Protein AF-A0A8T7I306-F1 (afdb_monomer_lite)

Structure (mmCIF, N/CA/C/O backbone):
data_AF-A0A8T7I306-F1
#
_entry.id   AF-A0A8T7I306-F1
#
loop_
_atom_site.group_PDB
_atom_site.id
_atom_site.type_symbol
_atom_site.label_atom_id
_atom_site.label_alt_id
_atom_site.label_comp_id
_atom_site.label_asym_id
_atom_site.label_entity_id
_atom_site.label_seq_id
_atom_site.pdbx_PDB_ins_code
_atom_site.Cartn_x
_atom_site.Cartn_y
_atom_site.Cartn_z
_atom_site.occupancy
_atom_site.B_iso_or_equiv
_atom_site.auth_seq_id
_atom_site.auth_comp_id
_atom_site.auth_asym_id
_atom_site.auth_atom_id
_atom_site.pdbx_PDB_model_num
ATOM 1 N N . MET A 1 1 ? 44.290 68.420 -8.282 1.00 37.28 1 MET A N 1
ATOM 2 C CA . MET A 1 1 ? 43.031 69.190 -8.424 1.00 37.28 1 MET A CA 1
ATOM 3 C C . MET A 1 1 ? 42.067 68.372 -9.276 1.00 37.28 1 MET A C 1
ATOM 5 O O . MET A 1 1 ? 42.525 67.856 -10.285 1.00 37.28 1 MET A O 1
ATOM 9 N N . LYS A 1 2 ? 40.786 68.306 -8.872 1.00 39.44 2 LYS A N 1
ATOM 10 C CA . LYS A 1 2 ? 39.649 67.524 -9.426 1.00 39.44 2 LYS A CA 1
ATOM 11 C C . LYS A 1 2 ? 39.669 66.032 -9.041 1.00 39.44 2 LYS A C 1
ATOM 13 O O . LYS A 1 2 ? 40.463 65.289 -9.590 1.00 39.44 2 LYS A O 1
ATOM 18 N N . VAL A 1 3 ? 39.038 65.583 -7.949 1.00 37.75 3 VAL A N 1
ATOM 19 C CA . VAL A 1 3 ? 37.646 65.655 -7.413 1.00 37.75 3 VAL A CA 1
ATOM 20 C C . VAL A 1 3 ? 36.894 64.344 -7.691 1.00 37.75 3 VAL A C 1
ATOM 22 O O . VAL A 1 3 ? 36.805 63.891 -8.825 1.00 37.75 3 VAL A O 1
ATOM 25 N N . PHE A 1 4 ? 36.413 63.778 -6.579 1.00 46.44 4 PHE A N 1
ATOM 26 C CA . PHE A 1 4 ? 35.616 62.570 -6.359 1.00 46.44 4 PHE A CA 1
ATOM 27 C C . PHE A 1 4 ? 34.292 62.521 -7.131 1.00 46.44 4 PHE A C 1
ATOM 29 O O . PHE A 1 4 ? 33.691 63.566 -7.347 1.00 46.44 4 PHE A O 1
ATOM 36 N N . LEU A 1 5 ? 33.806 61.296 -7.379 1.00 38.78 5 LEU A N 1
ATOM 37 C CA . LEU A 1 5 ? 32.415 60.798 -7.262 1.00 38.78 5 LEU A CA 1
ATOM 38 C C . LEU A 1 5 ? 32.450 59.353 -7.814 1.00 38.78 5 LEU A C 1
ATOM 40 O O . LEU A 1 5 ? 32.724 59.163 -8.988 1.00 38.78 5 LEU A O 1
ATOM 44 N N . GLY A 1 6 ? 32.348 58.263 -7.053 1.00 39.75 6 GLY A N 1
ATOM 45 C CA . GLY A 1 6 ? 31.477 58.015 -5.914 1.00 39.75 6 GLY A CA 1
ATOM 46 C C . GLY A 1 6 ? 30.171 57.407 -6.419 1.00 39.75 6 GLY A C 1
ATOM 47 O O . GLY A 1 6 ? 29.227 58.153 -6.612 1.00 39.75 6 GLY A O 1
ATOM 48 N N . LEU A 1 7 ? 30.107 56.089 -6.639 1.00 43.19 7 LEU A N 1
ATOM 49 C CA . LEU A 1 7 ? 28.843 55.340 -6.677 1.00 43.19 7 LEU A CA 1
ATOM 50 C C . LEU A 1 7 ? 29.103 53.851 -6.379 1.00 43.19 7 LEU A C 1
ATOM 52 O O . LEU A 1 7 ? 30.195 53.349 -6.646 1.00 43.19 7 LEU A O 1
ATOM 56 N N . PRO A 1 8 ? 28.154 53.186 -5.707 1.00 46.84 8 PRO A N 1
ATOM 57 C CA . PRO A 1 8 ? 28.441 52.201 -4.684 1.00 46.84 8 PRO A CA 1
ATOM 58 C C . PRO A 1 8 ? 28.623 50.805 -5.271 1.00 46.84 8 PRO A C 1
ATOM 60 O O . PRO A 1 8 ? 27.930 50.400 -6.202 1.00 46.84 8 PRO A O 1
ATOM 63 N N . PHE A 1 9 ? 29.521 50.048 -4.642 1.00 42.50 9 PHE A N 1
ATOM 64 C CA . PHE A 1 9 ? 29.527 48.593 -4.677 1.00 42.50 9 PHE A CA 1
ATOM 65 C C . PHE A 1 9 ? 28.172 48.122 -4.131 1.00 42.50 9 PHE A C 1
ATOM 67 O O . PHE A 1 9 ? 27.977 47.983 -2.923 1.00 42.50 9 PHE A O 1
ATOM 74 N N . ALA A 1 10 ? 27.200 47.948 -5.024 1.00 47.94 10 ALA A N 1
ATOM 75 C CA . ALA A 1 10 ? 25.993 47.205 -4.733 1.00 47.94 10 ALA A CA 1
ATOM 76 C C . ALA A 1 10 ? 26.433 45.760 -4.500 1.00 47.94 10 ALA A C 1
ATOM 78 O O . ALA A 1 10 ? 26.587 44.971 -5.432 1.00 47.94 10 ALA A O 1
ATOM 79 N N . VAL A 1 11 ? 26.693 45.442 -3.233 1.00 46.88 11 VAL A N 1
ATOM 80 C CA . VAL A 1 11 ? 26.684 44.080 -2.718 1.00 46.88 11 VAL A CA 1
ATOM 81 C C . VAL A 1 11 ? 25.265 43.583 -2.955 1.00 46.88 11 VAL A C 1
ATOM 83 O O . VAL A 1 11 ? 24.380 43.733 -2.114 1.00 46.88 11 VAL A O 1
ATOM 86 N N . LEU A 1 12 ? 25.030 43.045 -4.151 1.00 43.31 12 LEU A N 1
ATOM 87 C CA . LEU A 1 12 ? 23.910 42.166 -4.403 1.00 43.31 12 LEU A CA 1
ATOM 88 C C . LEU A 1 12 ? 24.215 40.928 -3.555 1.00 43.31 12 LEU A C 1
ATOM 90 O O . LEU A 1 12 ? 24.822 39.962 -4.013 1.00 43.31 12 LEU A O 1
ATOM 94 N N . MET A 1 13 ? 23.833 40.985 -2.276 1.00 43.91 13 MET A N 1
ATOM 95 C CA . MET A 1 13 ? 23.432 39.791 -1.559 1.00 43.91 13 MET A CA 1
ATOM 96 C C . MET A 1 13 ? 22.261 39.241 -2.362 1.00 43.91 13 MET A C 1
ATOM 98 O O . MET A 1 13 ? 21.097 39.537 -2.100 1.00 43.91 13 MET A O 1
ATOM 102 N N . ALA A 1 14 ? 22.595 38.460 -3.389 1.00 45.81 14 ALA A N 1
ATOM 103 C CA . ALA A 1 14 ? 21.775 37.355 -3.799 1.00 45.81 14 ALA A CA 1
ATOM 104 C C . ALA A 1 14 ? 21.627 36.517 -2.530 1.00 45.81 14 ALA A C 1
ATOM 106 O O . ALA A 1 14 ? 22.445 35.651 -2.221 1.00 45.81 14 ALA A O 1
ATOM 107 N N . PHE A 1 15 ? 20.601 36.849 -1.745 1.00 41.31 15 PHE A N 1
ATOM 108 C CA . PHE A 1 15 ? 19.864 35.863 -0.996 1.00 41.31 15 PHE A CA 1
ATOM 109 C C . PHE A 1 15 ? 19.487 34.828 -2.046 1.00 41.31 15 PHE A C 1
ATOM 111 O O . PHE A 1 15 ? 18.464 34.937 -2.721 1.00 41.31 15 PHE A O 1
ATOM 118 N N . SER A 1 16 ? 20.381 33.857 -2.230 1.00 37.25 16 SER A N 1
ATOM 119 C CA . SER A 1 16 ? 20.011 32.520 -2.616 1.00 37.25 16 SER A CA 1
ATOM 120 C C . SER A 1 16 ? 18.920 32.174 -1.630 1.00 37.25 16 SER A C 1
ATOM 122 O O . SER A 1 16 ? 19.182 31.799 -0.487 1.00 37.25 16 SER A O 1
ATOM 124 N N . MET A 1 17 ? 17.678 32.407 -2.051 1.00 33.88 17 MET A N 1
ATOM 125 C CA . MET A 1 17 ? 16.568 31.634 -1.573 1.00 33.88 17 MET A CA 1
ATOM 126 C C . MET A 1 17 ? 17.038 30.210 -1.807 1.00 33.88 17 MET A C 1
ATOM 128 O O . MET A 1 17 ? 16.996 29.686 -2.918 1.00 33.88 17 MET A O 1
ATOM 132 N N . VAL A 1 18 ? 17.578 29.619 -0.746 1.00 38.47 18 VAL A N 1
ATOM 133 C CA . VAL A 1 18 ? 17.472 28.200 -0.514 1.00 38.47 18 VAL A CA 1
ATOM 134 C C . VAL A 1 18 ? 15.969 28.003 -0.522 1.00 38.47 18 VAL A C 1
ATOM 136 O O . VAL A 1 18 ? 15.297 28.113 0.502 1.00 38.47 18 VAL A O 1
ATOM 139 N N . ALA A 1 19 ? 15.420 27.822 -1.725 1.00 34.12 19 ALA A N 1
ATOM 140 C CA . ALA A 1 19 ? 14.220 27.058 -1.885 1.00 34.12 19 ALA A CA 1
ATOM 141 C C . ALA A 1 19 ? 14.551 25.811 -1.080 1.00 34.12 19 ALA A C 1
ATOM 143 O O . ALA A 1 19 ? 15.466 25.062 -1.428 1.00 34.12 19 ALA A O 1
ATOM 144 N N . LYS A 1 20 ? 13.922 25.671 0.087 1.00 32.75 20 LYS A N 1
ATOM 145 C CA . LYS A 1 20 ? 13.758 24.357 0.672 1.00 32.75 20 LYS A CA 1
ATOM 146 C C . LYS A 1 20 ? 13.136 23.564 -0.466 1.00 32.75 20 LYS A C 1
ATOM 148 O O . LYS A 1 20 ? 11.953 23.726 -0.749 1.00 32.75 20 LYS A O 1
ATOM 153 N N . VAL A 1 21 ? 13.971 22.811 -1.176 1.00 37.16 21 VAL A N 1
ATOM 154 C CA . VAL A 1 21 ? 13.584 21.728 -2.070 1.00 37.16 21 VAL A CA 1
ATOM 155 C C . VAL A 1 21 ? 12.994 20.693 -1.116 1.00 37.16 21 VAL A C 1
ATOM 157 O O . VAL A 1 21 ? 13.668 19.786 -0.643 1.00 37.16 21 VAL A O 1
ATOM 160 N N . GLY A 1 22 ? 11.800 21.006 -0.620 1.00 40.03 22 GLY A N 1
ATOM 161 C CA . GLY A 1 22 ? 11.109 20.272 0.418 1.00 40.03 22 GLY A CA 1
ATOM 162 C C . GLY A 1 22 ? 10.412 19.132 -0.273 1.00 40.03 22 GLY A C 1
ATOM 163 O O . GLY A 1 22 ? 9.556 19.414 -1.095 1.00 40.03 22 GLY A O 1
ATOM 164 N N . ALA A 1 23 ? 10.829 17.906 0.048 1.00 43.09 23 ALA A N 1
ATOM 165 C CA . ALA A 1 23 ? 10.363 16.666 -0.556 1.00 43.09 23 ALA A CA 1
ATOM 166 C C . ALA A 1 23 ? 10.403 16.713 -2.093 1.00 43.09 23 ALA A C 1
ATOM 168 O O . ALA A 1 23 ? 9.568 17.317 -2.757 1.00 43.09 23 ALA A O 1
ATOM 169 N N . GLU A 1 24 ? 11.380 16.035 -2.692 1.00 53.78 24 GLU A N 1
ATOM 170 C CA . GLU A 1 24 ? 11.212 15.553 -4.063 1.00 53.78 24 GLU A CA 1
ATOM 171 C C . GLU A 1 24 ? 9.793 14.974 -4.153 1.00 53.78 24 GLU A C 1
ATOM 173 O O . GLU A 1 24 ? 9.455 14.113 -3.345 1.00 53.78 24 GLU A O 1
ATOM 178 N N . ASN A 1 25 ? 8.924 15.514 -5.013 1.00 70.50 25 ASN A N 1
ATOM 179 C CA . ASN A 1 25 ? 7.556 15.019 -5.148 1.00 70.50 25 ASN A CA 1
ATOM 180 C C . ASN A 1 25 ? 7.644 13.584 -5.685 1.00 70.50 25 ASN A C 1
ATOM 182 O O . ASN A 1 25 ? 7.694 13.354 -6.895 1.00 70.50 25 ASN A O 1
ATOM 186 N N . LEU A 1 26 ? 7.761 12.627 -4.766 1.00 89.38 26 LEU A N 1
ATOM 187 C CA . LEU A 1 26 ? 7.887 11.201 -5.011 1.00 89.38 26 LEU A CA 1
ATOM 188 C C . LEU A 1 26 ? 6.519 10.695 -5.459 1.00 89.38 26 LEU A C 1
ATOM 190 O O . LEU A 1 26 ? 5.753 10.135 -4.679 1.00 89.38 26 LEU A O 1
ATOM 194 N N . CYS A 1 27 ? 6.204 10.964 -6.720 1.00 92.06 27 CYS A N 1
ATOM 195 C CA . CYS A 1 27 ? 4.916 10.662 -7.316 1.00 92.06 27 CYS A CA 1
ATOM 196 C C . CYS A 1 27 ? 5.065 9.669 -8.455 1.00 92.06 27 CYS A C 1
ATOM 198 O O . CYS A 1 27 ? 6.048 9.715 -9.199 1.00 92.06 27 CYS A O 1
ATOM 200 N N . HIS A 1 28 ? 4.064 8.818 -8.635 1.00 93.38 28 HIS A N 1
ATOM 201 C CA . HIS A 1 28 ? 3.928 7.950 -9.796 1.00 93.38 28 HIS A CA 1
ATOM 202 C C . HIS A 1 28 ? 2.452 7.818 -10.153 1.00 93.38 28 HIS A C 1
ATOM 204 O O . HIS A 1 28 ? 1.626 7.637 -9.262 1.00 93.38 28 HIS A O 1
ATOM 210 N N . ASP A 1 29 ? 2.125 7.935 -11.442 1.00 91.56 29 ASP A N 1
ATOM 211 C CA . ASP A 1 29 ? 0.759 7.787 -11.962 1.00 91.56 29 ASP A CA 1
ATOM 212 C C . ASP A 1 29 ? -0.306 8.597 -11.189 1.00 91.56 29 ASP A C 1
ATOM 214 O O . ASP A 1 29 ? -1.408 8.126 -10.928 1.00 91.56 29 ASP A O 1
ATOM 218 N N . GLY A 1 30 ? 0.031 9.835 -10.805 1.00 89.31 30 GLY A N 1
ATOM 219 C CA . GLY A 1 30 ? -0.894 10.747 -10.119 1.00 89.31 30 GLY A CA 1
ATOM 220 C C . GLY A 1 30 ? -1.075 10.502 -8.616 1.00 89.31 30 GLY A C 1
ATOM 221 O O . GLY A 1 30 ? -1.888 11.185 -8.003 1.00 89.31 30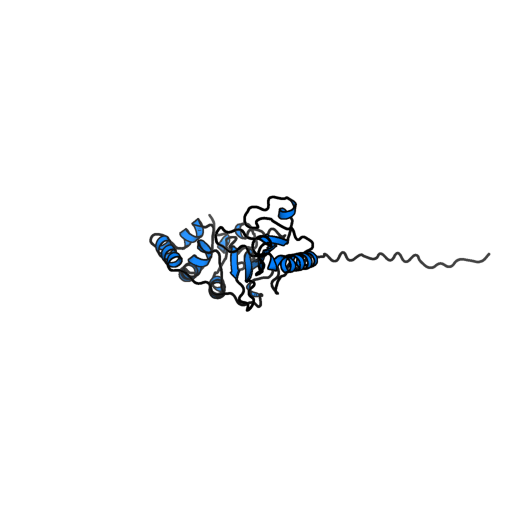 GLY A O 1
ATOM 222 N N . VAL A 1 31 ? -0.317 9.578 -8.018 1.00 93.06 31 VAL A N 1
ATOM 223 C CA . VAL A 1 31 ? -0.264 9.355 -6.564 1.00 93.06 31 VAL A CA 1
ATOM 224 C C . VAL A 1 31 ? 1.093 9.805 -6.041 1.00 93.06 31 VAL A C 1
ATOM 226 O O . VAL A 1 31 ? 2.112 9.435 -6.629 1.00 93.06 31 VAL A O 1
ATOM 229 N N . CYS A 1 32 ? 1.131 10.561 -4.944 1.00 93.31 32 CYS A N 1
ATOM 230 C CA . CYS A 1 32 ? 2.370 11.001 -4.308 1.00 93.31 32 CYS A CA 1
ATOM 231 C C . CYS A 1 32 ? 2.535 10.421 -2.900 1.00 93.31 32 CYS A C 1
ATOM 233 O O . CYS A 1 32 ? 1.571 10.217 -2.164 1.00 93.31 32 CYS A O 1
ATOM 235 N N . ILE A 1 33 ? 3.784 10.171 -2.505 1.00 92.88 33 ILE A N 1
ATOM 236 C CA . ILE A 1 33 ? 4.129 9.921 -1.102 1.00 92.88 33 ILE A CA 1
ATOM 237 C C . ILE A 1 33 ? 3.684 11.117 -0.248 1.00 92.88 33 ILE A C 1
ATOM 239 O O . ILE A 1 33 ? 3.918 12.268 -0.612 1.00 92.88 33 ILE A O 1
ATOM 243 N N . GLY A 1 34 ? 3.084 10.831 0.905 1.00 91.25 34 GLY A N 1
ATOM 244 C CA . GLY A 1 34 ? 2.586 11.824 1.852 1.00 91.25 34 GLY A CA 1
ATOM 245 C C . GLY A 1 34 ? 1.158 12.298 1.585 1.00 91.25 34 GLY A C 1
ATOM 246 O O . GLY A 1 34 ? 0.587 12.941 2.466 1.00 91.25 34 GLY A O 1
ATOM 247 N N . ASP A 1 35 ? 0.567 11.957 0.435 1.00 93.06 35 ASP A N 1
ATOM 248 C CA . ASP A 1 35 ? -0.839 12.255 0.162 1.00 93.06 35 ASP A CA 1
ATOM 249 C C . ASP A 1 35 ? -1.753 11.521 1.146 1.00 93.06 35 ASP A C 1
ATOM 251 O O . ASP A 1 35 ? -1.513 10.371 1.524 1.00 93.06 35 ASP A O 1
ATOM 255 N N . ASP A 1 36 ? -2.836 12.188 1.535 1.00 92.44 36 ASP A N 1
ATOM 256 C CA . ASP A 1 36 ? -3.884 11.592 2.355 1.00 92.44 36 ASP A CA 1
ATOM 257 C C . ASP A 1 36 ? -4.810 10.763 1.451 1.00 92.44 36 ASP A C 1
ATOM 259 O O . ASP A 1 36 ? -5.233 11.238 0.390 1.00 92.44 36 ASP A O 1
ATOM 263 N N . VAL A 1 37 ? -5.156 9.538 1.861 1.00 91.69 37 VAL A N 1
ATOM 264 C CA . VAL A 1 37 ? -5.941 8.609 1.026 1.00 91.69 37 VAL A CA 1
ATOM 265 C C . VAL A 1 37 ? -7.285 9.207 0.607 1.00 91.69 37 VAL A C 1
ATOM 267 O O . VAL A 1 37 ? -7.750 8.962 -0.503 1.00 91.69 37 VAL A O 1
ATOM 270 N N . GLU A 1 38 ? -7.888 10.038 1.459 1.00 88.31 38 GLU A N 1
ATOM 271 C CA . GLU A 1 38 ? -9.162 10.707 1.199 1.00 88.31 38 GLU A CA 1
ATOM 272 C C . GLU A 1 38 ? -9.089 11.759 0.077 1.00 88.31 38 GLU A C 1
ATOM 274 O O . GLU A 1 38 ? -10.130 12.177 -0.431 1.00 88.31 38 GLU A O 1
ATOM 279 N N . ARG A 1 39 ? -7.888 12.206 -0.316 1.00 89.06 39 ARG A N 1
ATOM 280 C CA . ARG A 1 39 ? -7.676 13.201 -1.385 1.00 89.06 39 ARG A CA 1
ATOM 281 C C . ARG A 1 39 ? -7.300 12.580 -2.726 1.00 89.06 39 ARG A C 1
ATOM 283 O O . ARG A 1 39 ? -7.252 13.295 -3.726 1.00 89.06 39 ARG A O 1
ATOM 290 N N . LEU A 1 40 ? -7.023 11.278 -2.760 1.00 91.56 40 LEU A N 1
ATOM 291 C CA . LEU A 1 40 ? -6.609 10.599 -3.979 1.00 91.56 40 LEU A CA 1
ATOM 292 C C . LEU A 1 40 ? -7.789 10.457 -4.945 1.00 91.56 40 LEU A C 1
ATOM 294 O O . LEU A 1 40 ? -8.812 9.855 -4.624 1.00 91.56 40 LEU A O 1
ATOM 298 N N . ALA A 1 41 ? -7.621 10.968 -6.163 1.00 90.00 41 ALA A N 1
ATOM 299 C CA . ALA A 1 41 ? -8.597 10.840 -7.243 1.00 90.00 41 ALA A CA 1
ATOM 300 C C . ALA A 1 41 ? -8.377 9.539 -8.038 1.00 90.00 41 ALA A C 1
ATOM 302 O O . ALA A 1 41 ? -8.111 9.573 -9.239 1.00 90.00 41 ALA A O 1
ATOM 303 N N . VAL A 1 42 ? -8.452 8.388 -7.360 1.00 92.25 42 VAL A N 1
ATOM 304 C CA . VAL A 1 42 ? -8.244 7.057 -7.959 1.00 92.25 42 VAL A CA 1
ATOM 305 C C . VAL A 1 42 ? -9.367 6.091 -7.588 1.00 92.25 42 VAL A C 1
ATOM 307 O O . VAL A 1 42 ? -10.008 6.236 -6.547 1.00 92.25 42 VAL A O 1
ATOM 310 N N . SER A 1 43 ? -9.585 5.084 -8.433 1.00 93.56 43 SER A N 1
ATOM 311 C CA . SER A 1 43 ? -10.480 3.962 -8.130 1.00 93.56 43 SER A CA 1
ATOM 312 C C . SER A 1 43 ? -9.668 2.766 -7.642 1.00 93.56 43 SER A C 1
ATOM 314 O O . SER A 1 43 ? -8.556 2.526 -8.113 1.00 93.56 43 SER A O 1
ATOM 316 N N . TRP A 1 44 ? -10.207 2.025 -6.677 1.00 94.56 44 TRP A N 1
ATOM 317 C CA . TRP A 1 44 ? -9.523 0.893 -6.054 1.00 94.56 44 TRP A CA 1
ATOM 318 C C . TRP A 1 44 ? -10.081 -0.415 -6.580 1.00 94.56 44 TRP A C 1
ATOM 320 O O . TRP A 1 44 ? -11.292 -0.638 -6.529 1.00 94.56 44 TRP A O 1
ATOM 330 N N . LYS A 1 45 ? -9.189 -1.305 -7.010 1.00 94.31 45 LYS A N 1
ATOM 331 C CA . LYS A 1 45 ? -9.563 -2.639 -7.455 1.00 94.31 45 LYS A CA 1
ATOM 332 C C . LYS A 1 45 ? -10.248 -3.394 -6.307 1.00 94.31 45 LYS A C 1
ATOM 334 O O . LYS A 1 45 ? -9.669 -3.477 -5.219 1.00 94.31 45 LYS A O 1
ATOM 339 N N . PRO A 1 46 ? -11.446 -3.962 -6.525 1.00 93.19 46 PRO A N 1
ATOM 340 C CA . PRO A 1 46 ? -12.137 -4.731 -5.501 1.00 93.19 46 PRO A CA 1
ATOM 341 C C . PRO A 1 46 ? -11.306 -5.921 -5.033 1.00 93.19 46 PRO A C 1
ATOM 343 O O . PRO A 1 46 ? -10.676 -6.615 -5.836 1.00 93.19 46 PRO A O 1
ATOM 346 N N . ILE A 1 47 ? -11.341 -6.185 -3.732 1.00 90.81 47 ILE A N 1
ATOM 347 C CA . ILE A 1 47 ? -10.707 -7.373 -3.169 1.00 90.81 47 ILE A CA 1
ATOM 348 C C . ILE A 1 47 ? -11.744 -8.488 -3.087 1.00 90.81 47 ILE A C 1
ATOM 350 O O . ILE A 1 47 ? -12.778 -8.363 -2.425 1.00 90.81 47 ILE A O 1
ATOM 354 N N . GLU A 1 48 ? -11.431 -9.611 -3.723 1.00 88.75 48 GLU A N 1
ATOM 355 C CA . GLU A 1 48 ? -12.207 -10.836 -3.590 1.00 88.75 48 GLU A CA 1
ATOM 356 C C . GLU A 1 48 ? -11.840 -11.546 -2.287 1.00 88.75 48 GLU A C 1
ATOM 358 O O . GLU A 1 48 ? -10.701 -11.966 -2.082 1.00 88.75 48 GLU A O 1
ATOM 363 N N . VAL A 1 49 ? -12.819 -11.667 -1.392 1.00 85.94 49 VAL A N 1
ATOM 364 C CA . VAL A 1 49 ? -12.683 -12.437 -0.154 1.00 85.94 49 VAL A CA 1
ATOM 365 C C . VAL A 1 49 ? -12.945 -13.902 -0.472 1.00 85.94 49 VAL A C 1
ATOM 367 O O . VAL A 1 49 ? -14.037 -14.265 -0.914 1.00 85.94 49 VAL A O 1
ATOM 370 N N . THR A 1 50 ? -11.953 -14.751 -0.232 1.00 89.62 50 THR A N 1
ATOM 371 C CA . THR A 1 50 ? -12.054 -16.185 -0.504 1.00 89.62 50 THR A CA 1
ATOM 372 C C . THR A 1 50 ? -12.807 -16.920 0.606 1.00 89.62 50 THR A C 1
ATOM 374 O O . THR A 1 50 ? -12.963 -16.429 1.726 1.00 89.62 50 THR A O 1
ATOM 377 N N . TYR A 1 51 ? -13.219 -18.161 0.335 1.00 90.19 51 TYR A N 1
ATOM 378 C CA . TYR A 1 51 ? -13.775 -19.042 1.367 1.00 90.19 51 TYR A CA 1
ATOM 379 C C . TYR A 1 51 ? -12.807 -19.247 2.547 1.00 90.19 51 TYR A C 1
ATOM 381 O O . TYR A 1 51 ? -13.227 -19.283 3.701 1.00 90.19 51 TYR A O 1
ATOM 389 N N . GLN A 1 52 ? -11.501 -19.348 2.281 1.00 89.75 52 GLN A N 1
ATOM 390 C CA . GLN A 1 52 ? -10.501 -19.536 3.334 1.00 89.75 52 GLN A CA 1
ATOM 391 C C . GLN A 1 52 ? -10.396 -18.315 4.248 1.00 89.75 52 GLN A C 1
ATOM 393 O O . GLN A 1 52 ? -10.168 -18.470 5.449 1.00 89.75 52 GLN A O 1
ATOM 398 N N . ASP A 1 53 ? -10.562 -17.117 3.688 1.00 89.38 53 ASP A N 1
ATOM 399 C CA . ASP A 1 53 ? -10.572 -15.869 4.443 1.00 89.38 53 ASP A CA 1
ATOM 400 C C . ASP A 1 53 ? -11.785 -15.808 5.371 1.00 89.38 53 ASP A C 1
ATOM 402 O O . ASP A 1 53 ? -11.638 -15.575 6.570 1.00 89.38 53 ASP A O 1
ATOM 406 N N . GLN A 1 54 ? -12.972 -16.119 4.842 1.00 88.06 54 GLN A N 1
ATOM 407 C CA . GLN A 1 54 ? -14.203 -16.196 5.633 1.00 88.06 54 GLN A CA 1
ATOM 408 C C . GLN A 1 54 ? -14.077 -17.228 6.751 1.00 88.06 54 GLN A C 1
ATOM 410 O O . GLN A 1 54 ? -14.411 -16.941 7.902 1.00 88.06 54 GLN A O 1
ATOM 415 N N . LYS A 1 55 ? -13.531 -18.411 6.438 1.00 90.56 55 LYS A N 1
ATOM 416 C CA . LYS A 1 55 ? -13.399 -19.483 7.421 1.00 90.56 55 LYS A CA 1
ATOM 417 C C . LYS A 1 55 ? -12.457 -19.122 8.563 1.00 90.56 55 LYS A C 1
ATOM 419 O O . LYS A 1 55 ? -12.687 -19.530 9.699 1.00 90.56 55 LYS A O 1
ATOM 424 N N . PHE A 1 56 ? -11.423 -18.339 8.279 1.00 89.12 56 PHE A N 1
ATOM 425 C CA . PHE A 1 56 ? -10.552 -17.797 9.314 1.00 89.12 56 PHE A CA 1
ATOM 426 C C . PHE A 1 56 ? -11.291 -16.844 10.240 1.00 89.12 56 PHE A C 1
ATOM 428 O O . PHE A 1 56 ? -11.205 -17.029 11.446 1.00 89.12 56 PHE A O 1
ATOM 435 N N . VAL A 1 57 ? -12.083 -15.909 9.706 1.00 88.31 57 VAL A N 1
ATOM 436 C CA . VAL A 1 57 ? -12.888 -15.011 10.550 1.00 88.31 57 VAL A CA 1
ATOM 437 C C . VAL A 1 57 ? -13.832 -15.800 11.451 1.00 88.31 57 VAL A C 1
ATOM 439 O O . VAL A 1 57 ? -13.933 -15.506 12.637 1.00 88.31 57 VAL A O 1
ATOM 442 N N . GLU A 1 58 ? -14.509 -16.815 10.912 1.00 90.06 58 GLU A N 1
ATOM 443 C CA . GLU A 1 58 ? -15.371 -17.691 11.714 1.00 90.06 58 GLU A CA 1
ATOM 444 C C . GLU A 1 58 ? -14.605 -18.409 12.826 1.00 90.06 58 GLU A C 1
ATOM 446 O O . GLU A 1 58 ? -15.119 -18.535 13.932 1.00 90.06 58 GLU A O 1
ATOM 451 N N . THR A 1 59 ? -13.396 -18.886 12.525 1.00 91.06 59 THR A N 1
ATOM 452 C CA . THR A 1 59 ? -12.577 -19.661 13.464 1.00 91.06 59 THR A CA 1
ATOM 453 C C . THR A 1 59 ? -12.020 -18.771 14.570 1.00 91.06 59 THR A C 1
ATOM 455 O O . THR A 1 59 ? -12.160 -19.106 15.742 1.00 91.06 59 THR A O 1
ATOM 458 N N . GLU A 1 60 ? -11.459 -17.612 14.221 1.00 90.56 60 GLU A N 1
ATOM 459 C CA . GLU A 1 60 ? -10.939 -16.648 15.196 1.00 90.56 60 GLU A CA 1
ATOM 460 C C . GLU A 1 60 ? -12.047 -16.103 16.101 1.00 90.56 60 GLU A C 1
ATOM 462 O O . GLU A 1 60 ? -11.840 -15.929 17.297 1.00 90.56 60 GLU A O 1
ATOM 467 N N . LEU A 1 61 ? -13.245 -15.863 15.561 1.00 91.94 61 LEU A N 1
ATOM 468 C CA . LEU A 1 61 ? -14.366 -15.298 16.318 1.00 91.94 61 LEU A CA 1
ATOM 469 C C . LEU A 1 61 ? -15.267 -16.347 16.989 1.00 91.94 61 LEU A C 1
ATOM 471 O O . LEU A 1 61 ? -16.304 -15.965 17.534 1.00 91.94 61 LEU A O 1
ATOM 475 N N . ALA A 1 62 ? -14.916 -17.638 16.948 1.00 91.38 62 ALA A N 1
ATOM 476 C CA . ALA A 1 62 ? -15.736 -18.701 17.533 1.00 91.38 62 ALA A CA 1
ATOM 477 C C . ALA A 1 62 ? -15.874 -18.541 19.057 1.00 91.38 62 ALA A C 1
ATOM 479 O O . ALA A 1 62 ? -16.988 -18.531 19.574 1.00 91.38 62 ALA A O 1
ATOM 480 N N . ASP A 1 63 ? -14.747 -18.325 19.741 1.00 89.00 63 ASP A N 1
ATOM 481 C CA . ASP A 1 63 ? -14.673 -18.254 21.208 1.00 89.00 63 ASP A CA 1
ATOM 482 C C . ASP A 1 63 ? -13.991 -16.971 21.713 1.00 89.00 63 ASP A C 1
ATOM 484 O O . ASP A 1 63 ? -13.653 -16.850 22.891 1.00 89.00 63 ASP A O 1
ATOM 488 N N . ARG A 1 64 ? -13.766 -15.995 20.826 1.00 91.56 64 ARG A N 1
ATOM 489 C CA . ARG A 1 64 ? -13.001 -14.779 21.128 1.00 91.56 64 ARG A CA 1
ATOM 490 C C . ARG A 1 64 ? -13.807 -13.524 20.839 1.00 91.56 64 ARG A C 1
ATOM 492 O O . ARG A 1 64 ? -14.653 -13.490 19.940 1.00 91.56 64 ARG A O 1
ATOM 499 N N . ARG A 1 65 ? -13.533 -12.455 21.589 1.00 92.69 65 ARG A N 1
ATOM 500 C CA . ARG A 1 65 ? -14.054 -11.131 21.240 1.00 92.69 65 ARG A CA 1
ATOM 501 C C . ARG A 1 65 ? -13.244 -10.581 20.076 1.00 92.69 65 ARG A C 1
ATOM 503 O O . ARG A 1 65 ? -12.072 -10.909 19.911 1.00 92.69 65 ARG A O 1
ATOM 510 N N . ILE A 1 66 ? -13.875 -9.740 19.265 1.00 92.44 66 ILE A N 1
ATOM 511 C CA . ILE A 1 66 ? -13.217 -9.226 18.066 1.00 92.44 66 ILE A CA 1
ATOM 512 C C . ILE A 1 66 ? -12.028 -8.335 18.424 1.00 92.44 66 ILE A C 1
ATOM 514 O O . ILE A 1 66 ? -11.000 -8.378 17.763 1.00 92.44 66 ILE A O 1
ATOM 518 N N . GLU A 1 67 ? -12.151 -7.590 19.514 1.00 91.25 67 GLU A N 1
ATOM 519 C CA . GLU A 1 67 ? -11.126 -6.701 20.039 1.00 91.25 67 GLU A CA 1
ATOM 520 C C . GLU A 1 67 ? -9.861 -7.475 20.438 1.00 91.25 67 GLU A C 1
ATOM 522 O O . GLU A 1 67 ? -8.758 -7.002 20.184 1.00 91.25 67 GLU A O 1
ATOM 527 N N . ASP A 1 68 ? -10.018 -8.691 20.977 1.00 91.81 68 ASP A N 1
ATOM 528 C CA . ASP A 1 68 ? -8.893 -9.550 21.363 1.00 91.81 68 ASP A CA 1
ATOM 529 C C . ASP A 1 68 ? -8.123 -10.045 20.124 1.00 91.81 68 ASP A C 1
ATOM 531 O O . ASP A 1 68 ? -6.901 -10.143 20.149 1.00 91.81 68 ASP A O 1
ATOM 535 N N . VAL A 1 69 ? -8.827 -10.315 19.017 1.00 92.19 69 VAL A N 1
ATOM 536 C CA . VAL A 1 69 ? -8.188 -10.692 17.744 1.00 92.19 69 VAL A CA 1
ATOM 537 C C . VAL A 1 69 ? -7.399 -9.518 17.172 1.00 92.19 69 VAL A C 1
ATOM 539 O O . VAL A 1 69 ? -6.275 -9.693 16.728 1.00 92.19 69 VAL A O 1
ATOM 542 N N . TYR A 1 70 ? -7.954 -8.308 17.198 1.00 91.88 70 TYR A N 1
ATOM 543 C CA . TYR A 1 70 ? -7.233 -7.112 16.754 1.00 91.88 70 TYR A CA 1
ATOM 544 C C . TYR A 1 70 ? -5.955 -6.883 17.575 1.00 91.88 70 TYR A C 1
ATOM 546 O O . TYR A 1 70 ? -4.881 -6.692 17.000 1.00 91.88 70 TYR A O 1
ATOM 554 N N . PHE A 1 71 ? -6.056 -7.005 18.900 1.00 88.88 71 PHE A N 1
ATOM 555 C CA . PHE A 1 71 ? -4.927 -6.842 19.812 1.00 88.88 71 PHE A CA 1
ATOM 556 C C . PHE A 1 71 ? -3.780 -7.828 19.537 1.00 88.88 71 PHE A C 1
ATOM 558 O O . PHE A 1 71 ? -2.632 -7.401 19.433 1.00 88.88 71 PHE A O 1
ATOM 565 N N . ASP A 1 72 ? -4.069 -9.119 19.345 1.00 88.88 72 ASP A N 1
ATOM 566 C CA . ASP A 1 72 ? -3.048 -10.147 19.062 1.00 88.88 72 ASP A CA 1
ATOM 567 C C . ASP A 1 72 ? -2.208 -9.853 17.814 1.00 88.88 72 ASP A C 1
ATOM 569 O O . ASP A 1 72 ? -1.042 -10.242 17.718 1.00 88.88 72 ASP A O 1
ATOM 573 N N . TYR A 1 73 ? -2.808 -9.169 16.845 1.00 88.12 73 TYR A N 1
ATOM 574 C CA . TYR A 1 73 ? -2.163 -8.785 15.596 1.00 88.12 73 TYR A CA 1
ATOM 575 C C . TYR A 1 73 ? -1.585 -7.364 15.643 1.00 88.12 73 TYR A C 1
ATOM 577 O O . TYR A 1 73 ? -1.159 -6.848 14.612 1.00 88.12 73 TYR A O 1
ATOM 585 N N . ASN A 1 74 ? -1.499 -6.764 16.835 1.00 88.81 74 ASN A N 1
ATOM 586 C CA . ASN A 1 74 ? -1.004 -5.407 17.088 1.00 88.81 74 ASN A CA 1
ATOM 587 C C . ASN A 1 74 ? -1.791 -4.322 16.339 1.00 88.81 74 ASN A C 1
ATOM 589 O O . ASN A 1 74 ? -1.239 -3.291 15.959 1.00 88.81 74 ASN A O 1
ATOM 593 N N . GLU A 1 75 ? -3.086 -4.548 16.127 1.00 91.25 75 GLU A N 1
ATOM 594 C CA . GLU A 1 75 ? -3.980 -3.572 15.521 1.00 91.25 75 GLU A CA 1
ATOM 595 C C . GLU A 1 75 ? -4.982 -3.070 16.561 1.00 91.25 75 GLU A C 1
ATOM 597 O O . GLU A 1 75 ? -5.599 -3.847 17.282 1.00 91.25 75 GLU A O 1
ATOM 602 N N . GLN A 1 76 ? -5.183 -1.756 16.642 1.00 92.44 76 GLN A N 1
ATOM 603 C CA . GLN A 1 76 ? -6.092 -1.160 17.616 1.00 92.44 76 GLN A CA 1
ATOM 604 C C . GLN A 1 76 ? -6.989 -0.136 16.929 1.00 92.44 76 GLN A C 1
ATOM 606 O O . GLN A 1 76 ? -6.592 0.993 16.645 1.00 92.44 76 GLN A O 1
ATOM 611 N N . LEU A 1 77 ? -8.233 -0.538 16.668 1.00 93.50 77 LEU A N 1
ATOM 612 C CA . LEU A 1 77 ? -9.256 0.299 16.046 1.00 93.50 77 LEU A CA 1
ATOM 613 C C . LEU A 1 77 ? -10.442 0.454 16.997 1.00 93.50 77 LEU A C 1
ATOM 615 O O . LEU A 1 77 ? -11.022 -0.529 17.453 1.00 93.50 77 LEU A O 1
ATOM 619 N N . VAL A 1 78 ? -10.851 1.691 17.260 1.00 94.25 78 VAL A N 1
ATOM 620 C CA . VAL A 1 78 ? -12.012 1.986 18.103 1.00 94.25 78 VAL A CA 1
ATOM 621 C C . VAL A 1 78 ? -13.236 2.176 17.215 1.00 94.25 78 VAL A C 1
ATOM 623 O O . VAL A 1 78 ? -13.460 3.252 16.661 1.00 94.25 78 VAL A O 1
ATOM 626 N N . ALA A 1 79 ? -14.058 1.141 17.071 1.00 94.69 79 ALA A N 1
ATOM 627 C CA . ALA A 1 79 ? -15.264 1.163 16.239 1.00 94.69 79 ALA A CA 1
ATOM 628 C C . ALA A 1 79 ? -16.363 0.264 16.822 1.00 94.69 79 ALA A C 1
ATOM 630 O O . ALA A 1 79 ? -16.162 -0.374 17.853 1.00 94.69 79 ALA A O 1
ATOM 631 N N . ASP A 1 80 ? -17.534 0.241 16.187 1.00 94.69 80 ASP A N 1
ATOM 632 C CA . ASP A 1 80 ? -18.578 -0.723 16.533 1.00 94.69 80 ASP A CA 1
ATOM 633 C C . ASP A 1 80 ? -18.168 -2.135 16.100 1.00 94.69 80 ASP A C 1
ATOM 635 O O . ASP A 1 80 ? -17.508 -2.322 15.073 1.00 94.69 80 ASP A O 1
ATOM 639 N N . ARG A 1 81 ? -18.623 -3.151 16.841 1.00 92.62 81 ARG A N 1
ATOM 640 C CA . ARG A 1 81 ? -18.297 -4.564 16.578 1.00 92.62 81 ARG A CA 1
ATOM 641 C C . ARG A 1 81 ? -18.600 -4.999 15.141 1.00 92.62 81 ARG A C 1
ATOM 643 O O . ARG A 1 81 ? -17.864 -5.807 14.583 1.00 92.62 81 ARG A O 1
ATOM 650 N N . SER A 1 82 ? -19.677 -4.488 14.542 1.00 93.50 82 SER A N 1
ATOM 651 C CA . SER A 1 82 ? -20.025 -4.770 13.143 1.00 93.50 82 SER A CA 1
ATOM 652 C C . SER A 1 82 ? -18.978 -4.223 12.173 1.00 93.50 82 SER A C 1
ATOM 654 O O . SER A 1 82 ? -18.543 -4.951 11.292 1.00 93.50 82 SER A O 1
ATOM 656 N N . VAL A 1 83 ? -18.506 -2.990 12.382 1.00 94.75 83 VAL A N 1
ATOM 657 C CA . VAL A 1 83 ? -17.462 -2.363 11.556 1.00 94.75 83 VAL A CA 1
ATOM 658 C C . VAL A 1 83 ? -16.158 -3.144 11.649 1.00 94.75 83 VAL A C 1
ATOM 660 O O . VAL A 1 83 ? -15.557 -3.445 10.621 1.00 94.75 83 VAL A O 1
ATOM 663 N N . LEU A 1 84 ? -15.744 -3.501 12.869 1.00 93.69 84 LEU A N 1
ATOM 664 C CA . LEU A 1 84 ? -14.551 -4.319 13.084 1.00 93.69 84 LEU A CA 1
ATOM 665 C C . LEU A 1 84 ? -14.687 -5.669 12.376 1.00 93.69 84 LEU A C 1
ATOM 667 O O . LEU A 1 84 ? -13.756 -6.114 11.716 1.00 93.69 84 LEU A O 1
ATOM 671 N N . ARG A 1 85 ? -15.863 -6.303 12.444 1.00 91.94 85 ARG A N 1
ATOM 672 C CA . ARG A 1 85 ? -16.107 -7.593 11.785 1.00 91.94 85 ARG A CA 1
ATOM 673 C C . ARG A 1 85 ? -16.028 -7.482 10.266 1.00 91.94 85 ARG A C 1
ATOM 675 O O . ARG A 1 85 ? -15.437 -8.359 9.643 1.00 91.94 85 ARG A O 1
ATOM 682 N N . ASP A 1 86 ? -16.586 -6.419 9.693 1.00 90.50 86 ASP A N 1
ATOM 683 C CA . ASP A 1 86 ? -16.584 -6.178 8.247 1.00 90.50 86 ASP A CA 1
ATOM 684 C C . ASP A 1 86 ? -15.155 -6.042 7.693 1.00 90.50 86 ASP A C 1
ATOM 686 O O . ASP A 1 86 ? -14.868 -6.516 6.593 1.00 90.50 86 ASP A O 1
ATOM 690 N N . ILE A 1 87 ? -14.252 -5.405 8.449 1.00 92.25 87 ILE A N 1
ATOM 691 C CA . ILE A 1 87 ? -12.889 -5.100 7.984 1.00 92.25 87 ILE A CA 1
ATOM 692 C C . ILE A 1 87 ? -11.817 -6.074 8.494 1.00 92.25 87 ILE A C 1
ATOM 694 O O . ILE A 1 87 ? -10.678 -5.995 8.036 1.00 92.25 87 ILE A O 1
ATOM 698 N N . LEU A 1 88 ? -12.158 -7.009 9.388 1.00 91.88 88 LEU A N 1
ATOM 699 C CA . LEU A 1 88 ? -11.202 -7.911 10.047 1.00 91.88 88 LEU A CA 1
ATOM 700 C C . LEU A 1 88 ? -10.319 -8.664 9.053 1.00 91.88 88 LEU A C 1
ATOM 702 O O . LEU A 1 88 ? -9.097 -8.616 9.149 1.00 91.88 88 LEU A O 1
ATOM 706 N N . THR A 1 89 ? -10.921 -9.302 8.050 1.00 90.50 89 THR A N 1
ATOM 707 C CA . THR A 1 89 ? -10.188 -10.031 7.002 1.00 90.50 89 THR A CA 1
ATOM 708 C C . THR A 1 89 ? -9.148 -9.157 6.304 1.00 90.50 89 THR A C 1
ATOM 710 O O . THR A 1 89 ? -8.040 -9.593 5.992 1.00 90.50 89 THR A O 1
ATOM 713 N N . TYR A 1 90 ? -9.521 -7.912 6.037 1.00 89.94 90 TYR A N 1
ATOM 714 C CA . TYR A 1 90 ? -8.733 -6.976 5.254 1.00 89.94 90 TYR A CA 1
ATOM 715 C C . TYR A 1 90 ? -7.559 -6.427 6.052 1.00 89.94 90 TYR A C 1
ATOM 717 O O . TYR A 1 90 ? -6.455 -6.350 5.521 1.00 89.94 90 TYR A O 1
ATOM 725 N N . VAL A 1 91 ? -7.794 -6.105 7.324 1.00 88.69 91 VAL A N 1
ATOM 726 C CA . VAL A 1 91 ? -6.782 -5.549 8.223 1.00 88.69 91 VAL A CA 1
ATOM 727 C C . VAL A 1 91 ? -5.820 -6.627 8.714 1.00 88.69 91 VAL A C 1
ATOM 729 O O . VAL A 1 91 ? -4.612 -6.472 8.588 1.00 88.69 91 VAL A O 1
ATOM 732 N N . ILE A 1 92 ? -6.352 -7.742 9.209 1.00 86.31 92 ILE A N 1
ATOM 733 C CA . ILE A 1 92 ? -5.579 -8.743 9.950 1.00 86.31 92 ILE A CA 1
ATOM 734 C C . ILE A 1 92 ? -4.907 -9.750 9.021 1.00 86.31 92 ILE A C 1
ATOM 736 O O . ILE A 1 92 ? -3.721 -10.041 9.148 1.00 86.31 92 ILE A O 1
ATOM 740 N N . ARG A 1 93 ? -5.670 -10.302 8.075 1.00 81.12 93 ARG A N 1
ATOM 741 C CA . ARG A 1 93 ? -5.199 -11.423 7.258 1.00 81.12 93 ARG A CA 1
ATOM 742 C C . ARG A 1 93 ? -4.525 -10.966 5.975 1.00 81.12 93 ARG A C 1
ATOM 744 O O . ARG A 1 93 ? -3.467 -11.473 5.619 1.00 81.12 93 ARG A O 1
ATOM 751 N N . ASN A 1 94 ? -5.153 -10.029 5.273 1.00 82.88 94 ASN A N 1
ATOM 752 C CA . ASN A 1 94 ? -4.700 -9.636 3.943 1.00 82.88 94 ASN A CA 1
ATOM 753 C C . ASN A 1 94 ? -3.801 -8.397 3.951 1.00 82.88 94 ASN A C 1
ATOM 755 O O . ASN A 1 94 ? -3.011 -8.244 3.022 1.00 82.88 94 ASN A O 1
ATOM 759 N N . GLN A 1 95 ? -3.928 -7.520 4.953 1.00 87.56 95 GLN A N 1
ATOM 760 C CA . GLN A 1 95 ? -3.322 -6.180 4.987 1.00 87.56 95 GLN A CA 1
ATOM 761 C C . GLN A 1 95 ? -3.567 -5.393 3.687 1.00 87.56 95 GLN A C 1
ATOM 763 O O . GLN A 1 95 ? -2.685 -4.734 3.125 1.00 87.56 95 GLN A O 1
ATOM 768 N N . ARG A 1 96 ? -4.793 -5.497 3.167 1.00 91.00 96 ARG A N 1
ATOM 769 C CA . ARG A 1 96 ? -5.211 -4.891 1.899 1.00 91.00 96 ARG A CA 1
ATOM 770 C C . ARG A 1 96 ? -6.454 -4.043 2.080 1.00 91.00 96 ARG A C 1
ATOM 772 O O . ARG A 1 96 ? -7.246 -4.299 2.979 1.00 91.00 96 ARG A O 1
ATOM 779 N N . PHE A 1 97 ? -6.656 -3.074 1.197 1.00 89.94 97 PHE A N 1
ATOM 780 C CA . PHE A 1 97 ? -7.879 -2.277 1.179 1.00 89.94 97 PHE A CA 1
ATOM 781 C C . PHE A 1 97 ? -8.414 -2.078 -0.239 1.00 89.94 97 PHE A C 1
ATOM 783 O O . PHE A 1 97 ? -7.668 -2.090 -1.216 1.00 89.94 97 PHE A O 1
ATOM 790 N N . ASP A 1 98 ? -9.722 -1.871 -0.312 1.00 90.94 98 ASP A N 1
ATOM 791 C CA . ASP A 1 98 ? -10.442 -1.395 -1.485 1.00 90.94 98 ASP A CA 1
ATOM 792 C C . ASP A 1 98 ? -11.385 -0.247 -1.072 1.00 90.94 98 ASP A C 1
ATOM 794 O O . ASP A 1 98 ? -11.364 0.219 0.074 1.00 90.94 98 ASP A O 1
ATOM 798 N N . GLY A 1 99 ? -12.248 0.201 -1.987 1.00 88.31 99 GLY A N 1
ATOM 799 C CA . GLY A 1 99 ? -13.219 1.258 -1.694 1.00 88.31 99 GLY A CA 1
ATOM 800 C C . GLY A 1 99 ? -14.197 0.922 -0.556 1.00 88.31 99 GLY A C 1
ATOM 801 O O . GLY A 1 99 ? -14.597 1.818 0.188 1.00 88.31 99 GLY A O 1
ATOM 802 N N . LYS A 1 100 ? -14.557 -0.355 -0.358 1.00 89.69 100 LYS A N 1
ATOM 803 C CA . LYS A 1 100 ? -15.466 -0.782 0.723 1.00 89.69 100 LYS A CA 1
ATOM 804 C C . LYS A 1 100 ? -14.765 -0.761 2.076 1.00 89.69 100 LYS A C 1
ATOM 806 O O . LYS A 1 100 ? -15.363 -0.345 3.074 1.00 89.69 100 LYS A O 1
ATOM 811 N N . VAL A 1 101 ? -13.501 -1.181 2.111 1.00 91.00 101 VAL A N 1
ATOM 812 C CA . VAL A 1 101 ? -12.667 -1.112 3.317 1.00 91.00 101 VAL A CA 1
ATOM 813 C C . VAL A 1 101 ? -12.437 0.341 3.711 1.00 91.00 101 VAL A C 1
ATOM 815 O O . VAL A 1 101 ? -12.644 0.675 4.873 1.00 91.00 101 VAL A O 1
ATOM 818 N N . LEU A 1 102 ? -12.108 1.227 2.764 1.00 90.75 102 LEU A N 1
ATOM 819 C CA . LEU A 1 102 ? -11.960 2.662 3.040 1.00 90.75 102 LEU A CA 1
ATOM 820 C C . LEU A 1 102 ? -13.247 3.285 3.583 1.00 90.75 102 LEU A C 1
ATOM 822 O O . LEU A 1 102 ? -13.207 3.994 4.588 1.00 90.75 102 LEU A O 1
ATOM 826 N N . ALA A 1 103 ? -14.396 2.974 2.977 1.00 90.75 103 ALA A N 1
ATOM 827 C CA . ALA A 1 103 ? -15.688 3.429 3.482 1.00 90.75 103 ALA A CA 1
ATOM 828 C C . ALA A 1 103 ? -15.947 2.927 4.914 1.00 90.75 103 ALA A C 1
ATOM 830 O O . ALA A 1 103 ? -16.431 3.676 5.764 1.00 90.75 103 ALA A O 1
ATOM 831 N N . SER A 1 104 ? -15.576 1.679 5.211 1.00 92.25 104 SER A N 1
ATOM 832 C CA . SER A 1 104 ? -15.719 1.105 6.551 1.00 92.25 104 SER A CA 1
ATOM 833 C C . SER A 1 104 ? -14.759 1.720 7.567 1.00 92.25 104 SER A C 1
ATOM 835 O O . SER A 1 104 ? -15.188 2.025 8.678 1.00 92.25 104 SER A O 1
ATOM 837 N N . LEU A 1 105 ? -13.507 1.980 7.181 1.00 91.38 105 LEU A N 1
ATOM 838 C CA . LEU A 1 105 ? -12.538 2.732 7.982 1.00 91.38 105 LEU A CA 1
ATOM 839 C C . LEU A 1 105 ? -13.036 4.157 8.253 1.00 91.38 105 LEU A C 1
ATOM 841 O O . LEU A 1 105 ? -12.816 4.683 9.342 1.00 91.38 105 LEU A O 1
ATOM 845 N N . GLY A 1 106 ? -13.788 4.754 7.323 1.00 90.94 106 GLY A N 1
ATOM 846 C CA . GLY A 1 106 ? -14.544 6.003 7.506 1.00 90.94 106 GLY A CA 1
ATOM 847 C C . GLY A 1 106 ? -15.448 6.027 8.744 1.00 90.94 106 GLY A C 1
ATOM 848 O O . GLY A 1 106 ? -15.693 7.092 9.300 1.00 90.94 106 GLY A O 1
ATOM 849 N N . ARG A 1 107 ? -15.908 4.857 9.206 1.00 94.06 107 ARG A N 1
ATOM 850 C CA . ARG A 1 107 ? -16.784 4.691 10.380 1.00 94.06 107 ARG A CA 1
ATOM 851 C C . ARG A 1 107 ? -16.019 4.405 11.678 1.00 94.06 107 ARG A C 1
ATOM 853 O O . ARG A 1 107 ? -16.631 4.318 12.739 1.00 94.06 107 ARG A O 1
ATOM 860 N N . VAL A 1 108 ? -14.702 4.215 11.611 1.00 94.50 108 VAL A N 1
ATOM 861 C CA . VAL A 1 108 ? -13.855 4.014 12.793 1.00 94.50 108 VAL A CA 1
ATOM 862 C C . VAL A 1 108 ? -13.724 5.345 13.532 1.00 94.50 108 VAL A C 1
ATOM 864 O O . VAL A 1 108 ? -13.485 6.378 12.914 1.00 94.50 108 VAL A O 1
ATOM 867 N N . ARG A 1 109 ? -13.880 5.336 14.857 1.00 94.94 109 ARG A N 1
ATOM 868 C CA . ARG A 1 109 ? -13.791 6.544 15.695 1.00 94.94 109 ARG A CA 1
ATOM 869 C C . ARG A 1 109 ? -12.345 6.948 15.957 1.00 94.94 109 ARG A C 1
ATOM 871 O O . ARG A 1 109 ? -12.037 8.132 15.949 1.00 94.94 109 ARG A O 1
ATOM 878 N N . ALA A 1 110 ? -11.464 5.970 16.156 1.00 94.75 110 ALA A N 1
ATOM 879 C CA . ALA A 1 110 ? -10.033 6.193 16.318 1.00 94.75 110 ALA A CA 1
ATOM 880 C C . ALA A 1 110 ? -9.219 5.014 15.776 1.00 94.75 110 ALA A C 1
ATOM 882 O O . ALA A 1 110 ? -9.588 3.859 15.985 1.00 94.75 110 ALA A O 1
ATOM 883 N N . ILE A 1 111 ? -8.123 5.319 15.092 1.00 94.38 111 ILE A N 1
ATOM 884 C CA . ILE A 1 111 ? -7.067 4.385 14.716 1.00 94.38 111 ILE A CA 1
ATOM 885 C C . ILE A 1 111 ? -5.938 4.622 15.712 1.00 94.38 111 ILE A C 1
ATOM 887 O O . ILE A 1 111 ? -5.448 5.743 15.822 1.00 94.38 111 ILE A O 1
ATOM 891 N N . CYS A 1 112 ? -5.582 3.594 16.468 1.00 92.94 112 CYS A N 1
ATOM 892 C CA . CYS A 1 112 ? -4.641 3.686 17.580 1.00 92.94 112 CYS A CA 1
ATOM 893 C C . CYS A 1 112 ? -3.383 2.845 17.370 1.00 92.94 112 CYS A C 1
ATOM 895 O O . CYS A 1 112 ? -2.510 2.875 18.220 1.00 92.94 112 CYS A O 1
ATOM 897 N N . SER A 1 113 ? -3.282 2.138 16.243 1.00 91.25 113 SER A N 1
ATOM 898 C CA . SER A 1 113 ? -2.096 1.403 15.802 1.00 91.25 113 SER A CA 1
ATOM 899 C C . SER A 1 113 ? -1.538 1.978 14.502 1.00 91.25 113 SER A C 1
ATOM 901 O O . SER A 1 113 ? -2.248 2.641 13.736 1.00 91.25 113 SER A O 1
ATOM 903 N N . SER A 1 114 ? -0.281 1.659 14.203 1.00 85.38 114 SER A N 1
ATOM 904 C CA . SER A 1 114 ? 0.429 1.935 12.948 1.00 85.38 114 SER A CA 1
ATOM 905 C C . SER A 1 114 ? -0.109 1.112 11.760 1.00 85.38 114 SER A C 1
ATOM 907 O O . SER A 1 114 ? 0.662 0.593 10.944 1.00 85.38 114 SER A O 1
ATOM 909 N N . LEU A 1 115 ? -1.440 1.031 11.644 1.00 91.06 115 LEU A N 1
ATOM 910 C CA . LEU A 1 115 ? -2.193 0.330 10.613 1.00 91.06 115 LEU A CA 1
ATOM 911 C C . LEU A 1 115 ? -1.591 0.612 9.240 1.00 91.06 115 LEU A C 1
ATOM 913 O O . LEU A 1 115 ? -1.511 1.767 8.811 1.00 91.06 115 LEU A O 1
ATOM 917 N N . THR A 1 116 ? -1.207 -0.453 8.545 1.00 92.12 116 THR A N 1
ATOM 918 C CA . THR A 1 116 ? -0.610 -0.380 7.211 1.00 92.12 116 THR A CA 1
ATOM 919 C C . THR A 1 116 ? -1.386 -1.270 6.254 1.00 92.12 116 THR A C 1
ATOM 921 O O . THR A 1 116 ? -1.424 -2.484 6.434 1.00 92.12 116 THR A O 1
ATOM 924 N N . LEU A 1 117 ? -1.990 -0.686 5.216 1.00 93.69 117 LEU A N 1
ATOM 925 C CA . LEU A 1 117 ? -2.771 -1.434 4.226 1.00 93.69 117 LEU A CA 1
ATOM 926 C C . LEU A 1 117 ? -2.336 -1.069 2.810 1.00 93.69 117 LEU A C 1
ATOM 928 O O . LEU A 1 117 ? -1.981 0.076 2.528 1.00 93.69 117 LEU A O 1
ATOM 932 N N . THR A 1 118 ? -2.384 -2.051 1.910 1.00 94.94 118 THR A N 1
ATOM 933 C CA . THR A 1 118 ? -2.013 -1.881 0.497 1.00 94.94 118 THR A CA 1
ATOM 934 C C . THR A 1 118 ? -3.194 -2.143 -0.433 1.00 94.94 118 THR A C 1
ATOM 936 O O . THR A 1 118 ? -3.830 -3.192 -0.361 1.00 94.94 118 THR A O 1
ATOM 939 N N . GLY A 1 119 ? -3.478 -1.206 -1.327 1.00 94.81 119 GLY A N 1
ATOM 940 C CA . GLY A 1 119 ? -4.557 -1.284 -2.309 1.00 94.81 119 GLY A CA 1
ATOM 941 C C . GLY A 1 119 ? -3.988 -1.282 -3.720 1.00 94.81 119 GLY A C 1
ATOM 942 O O . GLY A 1 119 ? -2.959 -0.658 -3.971 1.00 94.81 119 GLY A O 1
ATOM 943 N N . GLU A 1 120 ? -4.637 -1.989 -4.641 1.00 95.69 120 GLU A N 1
ATOM 944 C CA . GLU A 1 120 ? -4.324 -1.915 -6.072 1.00 95.69 120 GLU A CA 1
ATOM 945 C C . GLU A 1 120 ? -5.229 -0.861 -6.714 1.00 95.69 120 GLU A C 1
ATOM 947 O O . GLU A 1 120 ? -6.444 -0.877 -6.513 1.00 95.69 120 GLU A O 1
ATOM 952 N N . VAL A 1 121 ? -4.645 0.058 -7.475 1.00 95.12 121 VAL A N 1
ATOM 953 C CA . VAL A 1 121 ? -5.389 1.064 -8.234 1.00 95.12 121 VAL A CA 1
ATOM 954 C C . VAL A 1 121 ? -5.935 0.422 -9.503 1.00 95.12 121 VAL A C 1
ATOM 956 O O . VAL A 1 121 ? -5.195 -0.192 -10.278 1.00 95.12 121 VAL A O 1
ATOM 959 N N . GLU A 1 122 ? -7.236 0.579 -9.714 1.00 93.75 122 GLU A N 1
ATOM 960 C CA . GLU A 1 122 ? -7.921 0.143 -10.923 1.00 93.75 122 GLU A CA 1
ATOM 961 C C . GLU A 1 122 ? -7.475 0.998 -12.112 1.00 93.75 122 GLU A C 1
ATOM 963 O O . GLU A 1 122 ? -7.485 2.228 -12.053 1.00 93.75 122 GLU A O 1
ATOM 968 N N . ASN A 1 123 ? -7.031 0.338 -13.179 1.00 89.75 123 ASN A N 1
ATOM 969 C CA . ASN A 1 123 ? -6.595 0.987 -14.406 1.00 89.75 123 ASN A CA 1
ATOM 970 C C . ASN A 1 123 ? -6.705 0.016 -15.598 1.00 89.75 123 ASN A C 1
ATOM 972 O O . ASN A 1 123 ? -6.705 -1.199 -15.408 1.00 89.75 123 ASN A O 1
ATOM 976 N N . ASP A 1 124 ? -6.753 0.563 -16.815 1.00 85.62 124 ASP A N 1
ATOM 977 C CA . ASP A 1 124 ? -6.873 -0.210 -18.064 1.00 85.62 124 ASP A CA 1
ATOM 978 C C . ASP A 1 124 ? -5.522 -0.734 -18.601 1.00 85.62 124 ASP A C 1
ATOM 980 O O . ASP A 1 124 ? -5.458 -1.329 -19.680 1.00 85.62 124 ASP A O 1
ATOM 984 N N . SER A 1 125 ? -4.414 -0.486 -17.895 1.00 86.88 125 SER A N 1
ATOM 985 C CA . SER A 1 125 ? -3.077 -0.915 -18.310 1.00 86.88 125 SER A CA 1
ATOM 986 C C . SER A 1 125 ? -2.821 -2.379 -17.954 1.00 86.88 125 SER A C 1
ATOM 988 O O . SER A 1 125 ? -3.374 -2.940 -17.011 1.00 86.88 125 SER A O 1
ATOM 990 N N . THR A 1 126 ? -1.893 -3.005 -18.681 1.00 85.50 126 THR A N 1
ATOM 991 C CA . THR A 1 126 ? -1.313 -4.292 -18.270 1.00 85.50 126 THR A CA 1
ATOM 992 C C . THR A 1 126 ? -0.420 -4.166 -17.036 1.00 85.50 126 THR A C 1
ATOM 994 O O . THR A 1 126 ? -0.057 -5.173 -16.430 1.00 85.50 126 THR A O 1
ATOM 997 N N . ASP A 1 127 ? -0.035 -2.939 -16.692 1.00 90.88 127 ASP A N 1
ATOM 998 C CA . ASP A 1 127 ? 0.790 -2.636 -15.534 1.00 90.88 127 ASP A CA 1
ATOM 999 C C . ASP A 1 127 ? -0.070 -2.406 -14.292 1.00 90.88 127 ASP A C 1
ATOM 1001 O O . ASP A 1 127 ? -1.153 -1.827 -14.347 1.00 90.88 127 ASP A O 1
ATOM 1005 N N . ARG A 1 128 ? 0.448 -2.789 -13.129 1.00 93.44 128 ARG A N 1
ATOM 1006 C CA . ARG A 1 128 ? -0.302 -2.730 -11.868 1.00 93.44 128 ARG A CA 1
ATOM 1007 C C . ARG A 1 128 ? 0.313 -1.699 -10.944 1.00 93.44 128 ARG A C 1
ATOM 1009 O O . ARG A 1 128 ? 1.529 -1.682 -10.774 1.00 93.44 128 ARG A O 1
ATOM 1016 N N . LEU A 1 129 ? -0.519 -0.850 -10.354 1.00 94.69 129 LEU A N 1
ATOM 1017 C CA . LEU A 1 129 ? -0.104 0.150 -9.378 1.00 94.69 129 LEU A CA 1
ATOM 1018 C C . LEU A 1 129 ? -0.672 -0.229 -8.015 1.00 94.69 129 LEU A C 1
ATOM 1020 O O . LEU A 1 129 ? -1.882 -0.373 -7.865 1.00 94.69 129 LEU A O 1
ATOM 1024 N N . PHE A 1 130 ? 0.199 -0.368 -7.027 1.00 95.38 130 PHE A N 1
ATOM 1025 C CA . PHE A 1 130 ? -0.165 -0.603 -5.642 1.00 95.38 130 PHE A CA 1
ATOM 1026 C C . PHE A 1 130 ? 0.242 0.593 -4.799 1.00 95.38 130 PHE A C 1
ATOM 1028 O O . PHE A 1 130 ? 1.333 1.142 -4.954 1.00 95.38 130 PHE A O 1
ATOM 1035 N N . VAL A 1 131 ? -0.630 0.970 -3.879 1.00 95.69 131 VAL A N 1
ATOM 1036 C CA . VAL A 1 131 ? -0.422 2.087 -2.967 1.00 95.69 131 VAL A CA 1
ATOM 1037 C C . VAL A 1 131 ? -0.560 1.550 -1.558 1.00 95.69 131 VAL A C 1
ATOM 1039 O O . VAL A 1 131 ? -1.587 0.971 -1.205 1.00 95.69 131 VAL A O 1
ATOM 1042 N N . THR A 1 132 ? 0.481 1.724 -0.755 1.00 95.06 132 THR A N 1
ATOM 1043 C CA . THR A 1 132 ? 0.453 1.403 0.668 1.00 95.06 132 THR A CA 1
ATOM 1044 C C . THR A 1 132 ? 0.287 2.692 1.446 1.00 95.06 132 THR A C 1
ATOM 1046 O O . THR A 1 132 ? 1.065 3.635 1.263 1.00 95.06 132 THR A O 1
ATOM 1049 N N . PHE A 1 133 ? -0.681 2.712 2.352 1.00 93.56 133 PHE A N 1
ATOM 1050 C CA . PHE A 1 133 ? -0.806 3.776 3.333 1.00 93.56 133 PHE A CA 1
ATOM 1051 C C . PHE A 1 133 ? -0.445 3.299 4.731 1.00 93.56 133 PHE A C 1
ATOM 1053 O O . PHE A 1 133 ? -0.503 2.104 5.025 1.00 93.56 133 PHE A O 1
ATOM 1060 N N . ARG A 1 134 ? -0.130 4.260 5.595 1.00 93.31 134 ARG A N 1
ATOM 1061 C CA . ARG A 1 134 ? 0.028 4.081 7.034 1.00 93.31 134 ARG A CA 1
ATOM 1062 C C . ARG A 1 134 ? -0.845 5.085 7.777 1.00 93.31 134 ARG A C 1
ATOM 1064 O O . ARG A 1 134 ? -0.982 6.228 7.338 1.00 93.31 134 ARG A O 1
ATOM 1071 N N . ALA A 1 135 ? -1.416 4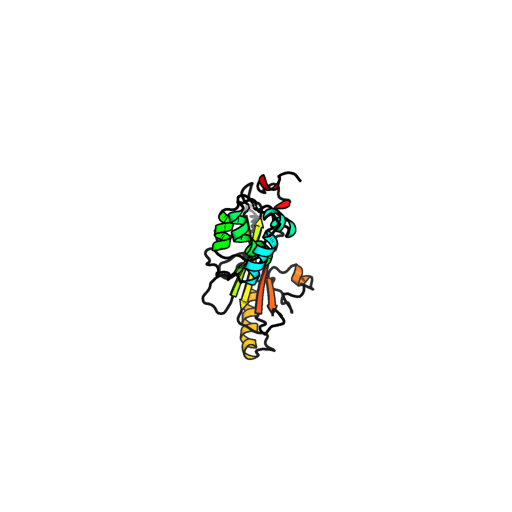.671 8.899 1.00 93.31 135 ALA A N 1
ATOM 1072 C CA . ALA A 1 135 ? -2.072 5.587 9.817 1.00 93.31 135 ALA A CA 1
ATOM 1073 C C . ALA A 1 135 ? -1.057 6.517 10.500 1.00 93.31 135 ALA A C 1
ATOM 1075 O O . ALA A 1 135 ? -0.037 6.070 11.020 1.00 93.31 135 ALA A O 1
ATOM 1076 N N . VAL A 1 136 ? -1.362 7.812 10.512 1.00 92.75 136 VAL A N 1
ATOM 1077 C CA . VAL A 1 136 ? -0.636 8.846 11.252 1.00 92.75 136 VAL A CA 1
ATOM 1078 C C . VAL A 1 136 ? -1.595 9.647 12.117 1.00 92.75 136 VAL A C 1
ATOM 1080 O O . VAL A 1 136 ? -2.789 9.769 11.812 1.00 92.75 136 VAL A O 1
ATOM 1083 N N . ALA A 1 137 ? -1.069 10.209 13.199 1.00 92.25 137 ALA A N 1
ATOM 1084 C CA . ALA A 1 137 ? -1.834 11.075 14.072 1.00 92.25 137 ALA A CA 1
ATOM 1085 C C . ALA A 1 137 ? -2.325 12.335 13.339 1.00 92.25 137 ALA A C 1
ATOM 1087 O O . ALA A 1 137 ? -1.736 12.793 12.356 1.00 92.25 137 ALA A O 1
ATOM 1088 N N . ASN A 1 138 ? -3.450 12.880 13.802 1.00 92.38 138 ASN A N 1
ATOM 1089 C CA . ASN A 1 138 ? -4.093 14.028 13.170 1.00 92.38 138 ASN A CA 1
ATOM 1090 C C . ASN A 1 138 ? -4.766 14.924 14.215 1.00 92.38 138 ASN A C 1
ATOM 1092 O O . ASN A 1 138 ? -5.988 15.049 14.234 1.00 92.38 138 ASN A O 1
ATOM 1096 N N . ASN A 1 139 ? -3.979 15.533 15.106 1.00 92.19 139 ASN A N 1
ATOM 1097 C CA . ASN A 1 139 ? -4.444 16.569 16.042 1.00 92.19 139 ASN A CA 1
ATOM 1098 C C . ASN A 1 139 ? -5.710 16.187 16.835 1.00 92.19 139 ASN A C 1
ATOM 1100 O O . ASN A 1 139 ? -6.697 16.923 16.872 1.00 92.19 139 ASN A O 1
ATOM 1104 N N . GLY A 1 140 ? -5.701 15.002 17.437 1.00 89.19 140 GLY A N 1
ATOM 1105 C CA . GLY A 1 140 ? -6.790 14.462 18.244 1.00 89.19 140 GLY A CA 1
ATOM 1106 C C . GLY A 1 140 ? -7.968 13.907 17.440 1.00 89.19 140 GLY A C 1
ATOM 1107 O O . GLY A 1 140 ? -8.917 13.422 18.046 1.00 89.19 140 GLY A O 1
ATOM 1108 N N . GLN A 1 141 ? -7.929 13.952 16.105 1.00 92.94 141 GLN A N 1
ATOM 1109 C CA . GLN A 1 141 ? -8.915 13.303 15.233 1.00 92.94 141 GLN A CA 1
ATOM 1110 C C . GLN A 1 141 ? -8.654 11.794 15.134 1.00 92.94 141 GLN A C 1
ATOM 1112 O O . GLN A 1 141 ? -7.674 11.287 15.674 1.00 92.94 141 GLN A O 1
ATOM 1117 N N . ARG A 1 142 ? -9.518 11.074 14.403 1.00 92.38 142 ARG A N 1
ATOM 1118 C CA . ARG A 1 142 ? -9.463 9.612 14.189 1.00 92.38 142 ARG A CA 1
ATOM 1119 C C . ARG A 1 142 ? -8.064 9.070 13.856 1.00 92.38 142 ARG A C 1
ATOM 1121 O O . ARG A 1 142 ? -7.785 7.916 14.145 1.00 92.38 142 ARG A O 1
ATOM 1128 N N . GLY A 1 143 ? -7.225 9.874 13.214 1.00 91.69 143 GLY A N 1
ATOM 1129 C CA . GLY A 1 143 ? -6.038 9.433 12.495 1.00 91.69 143 GLY A CA 1
ATOM 1130 C C . GLY A 1 143 ? -6.281 9.519 10.990 1.00 91.69 143 GLY A C 1
ATOM 1131 O O . GLY A 1 143 ? -7.424 9.452 10.513 1.00 91.69 143 GLY A O 1
ATOM 1132 N N . MET A 1 144 ? -5.201 9.732 10.253 1.00 92.44 144 MET A N 1
ATOM 1133 C CA . MET A 1 144 ? -5.205 9.960 8.813 1.00 92.44 144 MET A CA 1
ATOM 1134 C C . MET A 1 144 ? -4.372 8.891 8.124 1.00 92.44 144 MET A C 1
ATOM 1136 O O . MET A 1 144 ? -3.332 8.494 8.637 1.00 92.44 144 MET A O 1
ATOM 1140 N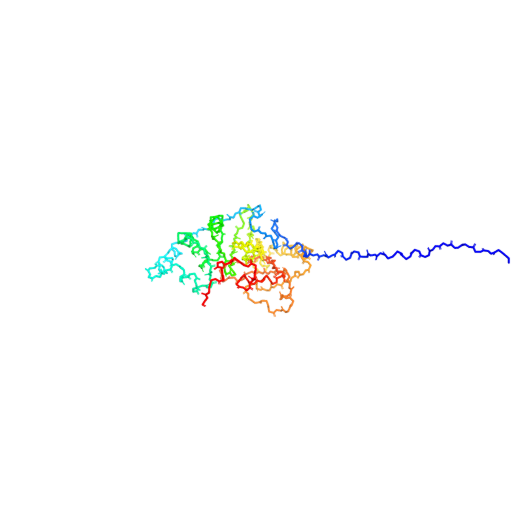 N . LEU A 1 145 ? -4.830 8.408 6.975 1.00 93.62 145 LEU A N 1
ATOM 1141 C CA . LEU A 1 145 ? -4.131 7.369 6.229 1.00 93.62 145 LEU A CA 1
ATOM 1142 C C . LEU A 1 145 ? -3.283 8.047 5.156 1.00 93.62 145 LEU A C 1
ATOM 1144 O O . LEU A 1 145 ? -3.826 8.593 4.198 1.00 93.62 145 LEU A O 1
ATOM 1148 N N . ARG A 1 146 ? -1.962 8.034 5.327 1.00 93.56 146 ARG A N 1
ATOM 1149 C CA . ARG A 1 146 ? -1.016 8.672 4.404 1.00 93.56 146 ARG A CA 1
ATOM 1150 C C . ARG A 1 146 ? -0.303 7.666 3.533 1.00 93.56 146 ARG A C 1
ATOM 1152 O O . ARG A 1 146 ? 0.117 6.622 4.027 1.00 93.56 146 ARG A O 1
ATOM 1159 N N . VAL A 1 147 ? -0.113 7.995 2.261 1.00 94.00 147 VAL A N 1
ATOM 1160 C CA . VAL A 1 147 ? 0.658 7.179 1.320 1.00 94.00 147 VAL A CA 1
ATOM 1161 C C . VAL A 1 147 ? 2.123 7.134 1.754 1.00 94.00 147 VAL A C 1
ATOM 1163 O O . VAL A 1 147 ? 2.809 8.149 1.752 1.00 94.00 147 VAL A O 1
ATOM 1166 N N . VAL A 1 148 ? 2.617 5.941 2.083 1.00 93.12 148 VAL A N 1
ATOM 1167 C CA . VAL A 1 148 ? 4.012 5.715 2.515 1.00 93.12 148 VAL A CA 1
ATOM 1168 C C . VAL A 1 148 ? 4.839 4.948 1.498 1.00 93.12 148 VAL A C 1
ATOM 1170 O O . VAL A 1 148 ? 6.064 4.850 1.605 1.00 93.12 148 VAL A O 1
ATOM 1173 N N . ARG A 1 149 ? 4.174 4.333 0.523 1.00 93.50 149 ARG A N 1
ATOM 1174 C CA . ARG A 1 149 ? 4.839 3.565 -0.519 1.00 93.50 149 ARG A CA 1
ATOM 1175 C C . ARG A 1 149 ? 3.952 3.449 -1.742 1.00 93.50 149 ARG A C 1
ATOM 1177 O O . ARG A 1 149 ? 2.745 3.246 -1.634 1.00 93.50 149 ARG A O 1
ATOM 1184 N N . ILE A 1 150 ? 4.600 3.506 -2.895 1.00 94.94 150 ILE A N 1
ATOM 1185 C CA . ILE A 1 150 ? 3.994 3.261 -4.198 1.00 94.94 150 ILE A CA 1
ATOM 1186 C C . ILE A 1 150 ? 4.791 2.142 -4.864 1.00 94.94 150 ILE A C 1
ATOM 1188 O O . ILE A 1 150 ? 6.020 2.187 -4.890 1.00 94.94 150 ILE A O 1
ATOM 1192 N N . GLU A 1 151 ? 4.114 1.129 -5.387 1.00 94.19 151 GLU A N 1
ATOM 1193 C CA . GLU A 1 151 ? 4.730 0.030 -6.126 1.00 94.19 151 GLU A CA 1
ATOM 1194 C C . GLU A 1 151 ? 4.091 -0.081 -7.511 1.00 94.19 151 GLU A C 1
ATOM 1196 O O . GLU A 1 151 ? 2.895 -0.332 -7.633 1.00 94.19 151 GLU A O 1
ATOM 1201 N N . LYS A 1 152 ? 4.888 0.088 -8.566 1.00 94.62 152 LYS A N 1
ATOM 1202 C CA . LYS A 1 152 ? 4.465 -0.111 -9.954 1.00 94.62 152 LYS A CA 1
ATOM 1203 C C . LYS A 1 152 ? 5.093 -1.387 -10.491 1.00 94.62 152 LYS A C 1
ATOM 1205 O O . LYS A 1 152 ? 6.316 -1.511 -10.538 1.00 94.62 152 LYS A O 1
ATOM 1210 N N . GLN A 1 153 ? 4.255 -2.323 -10.914 1.00 93.38 153 GLN A N 1
ATOM 1211 C CA . GLN A 1 153 ? 4.665 -3.533 -11.615 1.00 93.38 153 GLN A CA 1
ATOM 1212 C C . GLN A 1 153 ? 4.460 -3.321 -13.108 1.00 93.38 153 GLN A C 1
ATOM 1214 O O . GLN A 1 153 ? 3.327 -3.156 -13.561 1.00 93.38 153 GLN A O 1
ATOM 1219 N N . TYR A 1 154 ? 5.551 -3.338 -13.862 1.00 92.81 154 TYR A N 1
ATOM 1220 C CA . TYR A 1 154 ? 5.519 -3.271 -15.315 1.00 92.81 154 TYR A CA 1
ATOM 1221 C C . TYR A 1 154 ? 5.414 -4.675 -15.895 1.00 92.81 154 TYR A C 1
ATOM 1223 O O . TYR A 1 154 ? 6.059 -5.609 -15.405 1.00 92.81 154 TYR A O 1
ATOM 1231 N N . ASN A 1 155 ? 4.700 -4.821 -17.007 1.00 90.94 155 ASN A N 1
ATOM 1232 C CA . ASN A 1 155 ? 4.714 -6.037 -17.819 1.00 90.94 155 ASN A CA 1
ATOM 1233 C C . ASN A 1 155 ? 6.030 -6.165 -18.619 1.00 90.94 155 ASN A C 1
ATOM 1235 O O . ASN A 1 155 ? 6.042 -6.295 -19.841 1.00 90.94 155 ASN A O 1
ATOM 1239 N N . ILE A 1 156 ? 7.158 -6.118 -17.914 1.00 91.50 156 ILE A N 1
ATOM 1240 C CA . ILE A 1 156 ? 8.519 -6.297 -18.419 1.00 91.50 156 ILE A CA 1
ATOM 1241 C C . ILE A 1 156 ? 9.148 -7.398 -17.573 1.00 91.50 156 ILE A C 1
ATOM 1243 O O . ILE A 1 156 ? 9.248 -7.265 -16.358 1.00 91.50 156 ILE A O 1
ATOM 1247 N N . MET A 1 157 ? 9.582 -8.481 -18.199 1.00 89.94 157 MET A N 1
ATOM 1248 C CA . MET A 1 157 ? 10.254 -9.592 -17.536 1.00 89.94 157 MET A CA 1
ATOM 1249 C C . MET A 1 157 ? 11.770 -9.436 -17.609 1.00 89.94 157 MET A C 1
ATOM 1251 O O . MET A 1 157 ? 12.320 -8.683 -18.419 1.00 89.94 157 MET A O 1
ATOM 1255 N N . ALA A 1 158 ? 12.470 -10.178 -16.753 1.00 88.06 158 ALA A N 1
ATOM 1256 C CA . ALA A 1 158 ? 13.921 -10.188 -16.772 1.00 88.06 158 ALA A CA 1
ATOM 1257 C C . ALA A 1 158 ? 14.441 -10.639 -18.155 1.00 88.06 158 ALA A C 1
ATOM 1259 O O . ALA A 1 158 ? 13.969 -11.654 -18.671 1.00 88.06 158 ALA A O 1
ATOM 1260 N N . PRO A 1 159 ? 15.442 -9.960 -18.756 1.00 89.94 159 PRO A N 1
ATOM 1261 C CA . PRO A 1 159 ? 15.891 -10.264 -20.121 1.00 89.94 159 PRO A CA 1
ATOM 1262 C C . PRO A 1 159 ? 16.373 -11.702 -20.352 1.00 89.94 159 PRO A C 1
ATOM 1264 O O . PRO A 1 159 ? 16.333 -12.186 -21.475 1.00 89.94 159 PRO A O 1
ATOM 1267 N N . HIS A 1 160 ? 16.831 -12.394 -19.306 1.00 86.12 160 HIS A N 1
ATOM 1268 C CA . HIS A 1 160 ? 17.223 -13.802 -19.398 1.00 86.12 160 HIS A CA 1
ATOM 1269 C C . HIS A 1 160 ? 16.021 -14.764 -19.436 1.00 86.12 160 HIS A C 1
ATOM 1271 O O . HIS A 1 160 ? 16.175 -15.894 -19.881 1.00 86.12 160 HIS A O 1
ATOM 1277 N N . LEU A 1 161 ? 14.838 -14.320 -18.993 1.00 87.38 161 LEU A N 1
ATOM 1278 C CA . LEU A 1 161 ? 13.573 -15.060 -19.080 1.00 87.38 161 LEU A CA 1
ATOM 1279 C C . LEU A 1 161 ? 12.793 -14.685 -20.347 1.00 87.38 161 LEU A C 1
ATOM 1281 O O . LEU A 1 161 ? 12.250 -15.558 -21.015 1.00 87.38 161 LEU A O 1
ATOM 1285 N N . ARG A 1 162 ? 12.767 -13.392 -20.704 1.00 89.88 162 ARG A N 1
ATOM 1286 C CA . ARG A 1 162 ? 12.110 -12.873 -21.915 1.00 89.88 162 ARG A CA 1
ATOM 1287 C C . ARG A 1 162 ? 13.053 -11.925 -22.672 1.00 89.88 162 ARG A C 1
ATOM 1289 O O . ARG A 1 162 ? 12.990 -10.712 -22.478 1.00 89.88 162 ARG A O 1
ATOM 1296 N N . PRO A 1 163 ? 13.924 -12.444 -23.561 1.00 92.75 163 PRO A N 1
ATOM 1297 C CA . PRO A 1 163 ? 14.909 -11.627 -24.280 1.00 92.75 163 PRO A CA 1
ATOM 1298 C C . PRO A 1 163 ? 14.316 -10.480 -25.104 1.00 92.75 163 PRO A C 1
ATOM 1300 O O . PRO A 1 163 ? 14.958 -9.439 -25.250 1.00 92.75 163 PRO A O 1
ATOM 1303 N N . ALA A 1 164 ? 13.083 -10.640 -25.597 1.00 94.94 164 ALA A N 1
ATOM 1304 C CA . ALA A 1 164 ? 12.360 -9.604 -26.336 1.00 94.94 164 ALA A CA 1
ATOM 1305 C C . ALA A 1 164 ? 12.206 -8.290 -25.539 1.00 94.94 164 ALA A C 1
ATOM 1307 O O . ALA A 1 164 ? 12.205 -7.208 -26.124 1.00 94.94 164 ALA A O 1
ATOM 1308 N N . ASP A 1 165 ? 12.186 -8.360 -24.207 1.00 94.50 165 ASP A N 1
ATOM 1309 C CA . ASP A 1 165 ? 12.014 -7.196 -23.334 1.00 94.50 165 ASP A CA 1
ATOM 1310 C C . ASP A 1 165 ? 13.307 -6.429 -23.062 1.00 94.50 165 ASP A C 1
ATOM 1312 O O . ASP A 1 165 ? 13.282 -5.367 -22.438 1.00 94.50 165 ASP A O 1
ATOM 1316 N N . ALA A 1 166 ? 14.462 -6.927 -23.513 1.00 93.94 166 ALA A N 1
ATOM 1317 C CA . ALA A 1 166 ? 15.758 -6.341 -23.177 1.00 93.94 166 ALA A CA 1
ATOM 1318 C C . ALA A 1 166 ? 15.877 -4.861 -23.579 1.00 93.94 166 ALA A C 1
ATOM 1320 O O . ALA A 1 166 ? 16.611 -4.102 -22.940 1.00 93.94 166 ALA A O 1
ATOM 1321 N N . SER A 1 167 ? 15.198 -4.444 -24.653 1.00 95.75 167 SER A N 1
ATOM 1322 C CA . SER A 1 167 ? 15.138 -3.034 -25.049 1.00 95.75 167 SER A CA 1
ATOM 1323 C C . SER A 1 167 ? 14.202 -2.236 -24.140 1.00 95.75 167 SER A C 1
ATOM 1325 O O . SER A 1 167 ? 14.610 -1.201 -23.621 1.00 95.75 167 SER A O 1
ATOM 1327 N N . ALA A 1 168 ? 12.992 -2.747 -23.889 1.00 94.62 168 ALA A N 1
ATOM 1328 C CA . ALA A 1 168 ? 12.003 -2.103 -23.026 1.00 94.62 168 ALA A CA 1
ATOM 1329 C C . ALA A 1 168 ? 12.548 -1.882 -21.606 1.00 94.62 168 ALA A C 1
ATOM 1331 O O . ALA A 1 168 ? 12.474 -0.772 -21.087 1.00 94.62 168 ALA A O 1
ATOM 1332 N N . TYR A 1 169 ? 13.204 -2.891 -21.024 1.00 94.12 169 TYR A N 1
ATOM 1333 C CA . TYR A 1 169 ? 13.871 -2.780 -19.725 1.00 94.12 169 TYR A CA 1
ATOM 1334 C C . TYR A 1 169 ? 14.937 -1.675 -19.702 1.00 94.12 169 TYR A C 1
ATOM 1336 O O . TYR A 1 169 ? 14.992 -0.885 -18.760 1.00 94.12 169 TYR A O 1
ATOM 1344 N N . ARG A 1 170 ? 15.794 -1.599 -20.732 1.00 95.25 170 ARG A N 1
ATOM 1345 C CA . ARG A 1 170 ? 16.864 -0.588 -20.804 1.00 95.25 170 ARG A CA 1
ATOM 1346 C C . ARG A 1 170 ? 16.305 0.829 -20.900 1.00 95.25 170 ARG A C 1
ATOM 1348 O O . ARG A 1 170 ? 16.818 1.709 -20.210 1.00 95.25 170 ARG A O 1
ATOM 1355 N N . THR A 1 171 ? 15.275 1.029 -21.719 1.00 96.12 171 THR A N 1
ATOM 1356 C CA . THR A 1 171 ? 14.578 2.315 -21.846 1.00 96.12 171 THR A CA 1
ATOM 1357 C C . THR A 1 171 ? 13.911 2.696 -20.529 1.00 96.12 171 THR A C 1
ATOM 1359 O O . THR A 1 171 ? 14.260 3.723 -19.957 1.00 96.12 171 THR A O 1
ATOM 1362 N N . MET A 1 172 ? 13.082 1.809 -19.969 1.00 94.69 172 MET A N 1
ATOM 1363 C CA . MET A 1 172 ? 12.374 2.038 -18.705 1.00 94.69 172 MET A CA 1
ATOM 1364 C C . MET A 1 172 ? 13.334 2.398 -17.569 1.00 94.69 172 MET A C 1
ATOM 1366 O O . MET A 1 172 ? 13.151 3.383 -16.863 1.00 94.69 172 MET A O 1
ATOM 1370 N N . LYS A 1 173 ? 14.424 1.640 -17.420 1.00 94.94 173 LYS A N 1
ATOM 1371 C CA . LYS A 1 173 ? 15.451 1.918 -16.413 1.00 94.94 173 LYS A CA 1
ATOM 1372 C C . LYS A 1 173 ? 16.072 3.306 -16.582 1.00 94.94 173 LYS A C 1
ATOM 1374 O O . LYS A 1 173 ? 16.354 3.967 -15.583 1.00 94.94 173 LYS A O 1
ATOM 1379 N N . LYS A 1 174 ? 16.348 3.723 -17.821 1.00 95.56 174 LYS A N 1
ATOM 1380 C CA . LYS A 1 174 ? 16.926 5.039 -18.110 1.00 95.56 174 LYS A CA 1
ATOM 1381 C C . LYS A 1 174 ? 15.941 6.146 -17.737 1.00 95.56 174 LYS A C 1
ATOM 1383 O O . LYS A 1 174 ? 16.340 7.071 -17.037 1.00 95.56 174 LYS A O 1
ATOM 1388 N N . ASP A 1 175 ? 14.684 6.012 -18.142 1.00 94.81 175 ASP A N 1
ATOM 1389 C CA . ASP A 1 175 ? 13.642 7.013 -17.902 1.00 94.81 175 ASP A CA 1
ATOM 1390 C C . ASP A 1 175 ? 13.352 7.156 -16.402 1.00 94.81 175 ASP A C 1
ATOM 1392 O O . ASP A 1 175 ? 13.383 8.260 -15.857 1.00 94.81 175 ASP A O 1
ATOM 1396 N N . LEU A 1 176 ? 13.224 6.033 -15.691 1.00 93.94 176 LEU A N 1
ATOM 1397 C CA . LEU A 1 176 ? 13.044 6.026 -14.239 1.00 93.94 176 LEU A CA 1
ATOM 1398 C C . LEU A 1 176 ? 14.241 6.612 -13.487 1.00 93.94 176 LEU A C 1
ATOM 1400 O O . LEU A 1 176 ? 14.056 7.212 -12.435 1.00 93.94 176 LEU A O 1
ATOM 1404 N N . LYS A 1 177 ? 15.470 6.474 -13.998 1.00 92.88 177 LYS A N 1
ATOM 1405 C CA . LYS A 1 177 ? 16.651 7.092 -13.373 1.00 92.88 177 LYS A CA 1
ATOM 1406 C C . LYS A 1 177 ? 16.679 8.611 -13.557 1.00 92.88 177 LYS A C 1
ATOM 1408 O O . LYS A 1 177 ? 17.242 9.300 -12.711 1.00 92.88 177 LYS A O 1
ATOM 1413 N N . VAL A 1 178 ? 16.094 9.122 -14.643 1.00 92.75 178 VAL A N 1
ATOM 1414 C CA . VAL A 1 178 ? 15.890 10.566 -14.846 1.00 92.75 178 VAL A CA 1
ATOM 1415 C C . VAL A 1 178 ? 14.815 11.081 -13.891 1.00 92.75 178 VAL A C 1
ATOM 1417 O O . VAL A 1 178 ? 15.019 12.114 -13.261 1.00 92.75 178 VAL A O 1
ATOM 1420 N N . GLN A 1 179 ? 13.706 10.350 -13.753 1.00 90.88 179 GLN A N 1
ATOM 1421 C CA . GLN A 1 179 ? 12.597 10.732 -12.875 1.00 90.88 179 GLN A CA 1
ATOM 1422 C C . GLN A 1 179 ? 12.953 10.629 -11.385 1.00 90.88 179 GLN A C 1
ATOM 1424 O O . GLN A 1 179 ? 12.588 11.504 -10.605 1.00 90.88 179 GLN A O 1
ATOM 1429 N N . TYR A 1 180 ? 13.690 9.588 -10.998 1.00 91.62 180 TYR A N 1
ATOM 1430 C CA . TYR A 1 180 ? 14.118 9.329 -9.625 1.00 91.62 180 TYR A CA 1
ATOM 1431 C C . TYR A 1 180 ? 15.650 9.215 -9.580 1.00 91.62 180 TYR A C 1
ATOM 1433 O O . TYR A 1 180 ? 16.209 8.118 -9.701 1.00 91.62 180 TYR A O 1
ATOM 1441 N N . PRO A 1 181 ? 16.381 10.329 -9.396 1.00 89.38 181 PRO A N 1
ATOM 1442 C CA . PRO A 1 181 ? 17.843 10.313 -9.369 1.00 89.38 181 PRO A CA 1
ATOM 1443 C C . PRO A 1 181 ? 18.432 9.393 -8.289 1.00 89.38 181 PRO A C 1
ATOM 1445 O O . PRO A 1 181 ? 19.501 8.811 -8.493 1.00 89.38 181 PRO A O 1
ATOM 1448 N N . SER A 1 182 ? 17.717 9.181 -7.181 1.00 88.19 182 SER A N 1
ATOM 1449 C CA . SER A 1 182 ? 18.086 8.262 -6.093 1.00 88.19 182 SER A CA 1
ATOM 1450 C C . SER A 1 182 ? 17.912 6.775 -6.437 1.00 88.19 182 SER A C 1
ATOM 1452 O O . SER A 1 182 ? 18.343 5.929 -5.659 1.00 88.19 182 SER A O 1
ATOM 1454 N N . LEU A 1 183 ? 17.328 6.434 -7.597 1.00 90.19 183 LEU A N 1
ATOM 1455 C CA . LEU A 1 183 ? 16.947 5.066 -7.952 1.00 90.19 183 LEU A CA 1
ATOM 1456 C C . LEU A 1 183 ? 18.114 4.080 -7.843 1.00 90.19 183 LEU A C 1
ATOM 1458 O O . LEU A 1 183 ? 19.139 4.235 -8.527 1.00 90.19 183 LEU A O 1
ATOM 1462 N N . VAL A 1 184 ? 17.924 3.024 -7.056 1.00 90.19 184 VAL A N 1
ATOM 1463 C CA . VAL A 1 184 ? 18.879 1.919 -6.914 1.00 90.19 184 VAL A CA 1
ATOM 1464 C C . VAL A 1 184 ? 18.308 0.652 -7.540 1.00 90.19 184 VAL A C 1
ATOM 1466 O O . VAL A 1 184 ? 17.159 0.287 -7.315 1.00 90.19 184 VAL A O 1
ATOM 1469 N N . ASN A 1 185 ? 19.132 -0.042 -8.330 1.00 88.62 185 ASN A N 1
ATOM 1470 C CA . ASN A 1 185 ? 18.750 -1.345 -8.867 1.00 88.62 185 ASN A CA 1
ATOM 1471 C C . ASN A 1 185 ? 19.010 -2.423 -7.815 1.00 88.62 185 ASN A C 1
ATOM 1473 O O . ASN A 1 185 ? 20.127 -2.525 -7.303 1.00 88.62 185 ASN A O 1
ATOM 1477 N N . VAL A 1 186 ? 18.009 -3.250 -7.546 1.00 85.19 186 VAL A N 1
ATOM 1478 C CA . VAL A 1 186 ? 18.076 -4.372 -6.611 1.00 85.19 186 VAL A CA 1
ATOM 1479 C C . VAL A 1 186 ? 17.847 -5.682 -7.357 1.00 85.19 186 VAL A C 1
ATOM 1481 O O . VAL A 1 186 ? 17.159 -5.723 -8.376 1.00 85.19 186 VAL A O 1
ATOM 1484 N N . ARG A 1 187 ? 18.486 -6.755 -6.886 1.00 75.50 187 ARG A N 1
ATOM 1485 C CA . ARG A 1 187 ? 18.401 -8.071 -7.538 1.00 75.50 187 ARG A CA 1
ATOM 1486 C C . ARG A 1 187 ? 17.095 -8.786 -7.223 1.00 75.50 187 ARG A C 1
ATOM 1488 O O . ARG A 1 187 ? 16.540 -9.398 -8.121 1.00 75.50 187 ARG A O 1
ATOM 1495 N N . ASP A 1 188 ? 16.632 -8.670 -5.986 1.00 71.38 188 ASP A N 1
ATOM 1496 C CA . ASP A 1 188 ? 15.395 -9.263 -5.500 1.00 71.38 188 ASP A CA 1
ATOM 1497 C C . ASP A 1 188 ? 14.770 -8.282 -4.507 1.00 71.38 188 ASP A C 1
ATOM 1499 O O . ASP A 1 188 ? 15.348 -7.992 -3.458 1.00 71.38 188 ASP A O 1
ATOM 1503 N N . ILE A 1 189 ? 13.649 -7.673 -4.887 1.00 68.25 189 ILE A N 1
ATOM 1504 C CA . ILE A 1 189 ? 13.021 -6.608 -4.094 1.00 68.25 189 ILE A CA 1
ATOM 1505 C C . ILE A 1 189 ? 12.335 -7.141 -2.821 1.00 68.25 189 ILE A C 1
ATOM 1507 O O . ILE A 1 189 ? 12.087 -6.360 -1.899 1.00 68.25 189 ILE A O 1
ATOM 1511 N N . ASP A 1 190 ? 12.123 -8.461 -2.735 1.00 55.78 190 ASP A N 1
ATOM 1512 C CA . ASP A 1 190 ? 11.555 -9.147 -1.566 1.00 55.78 190 ASP A CA 1
ATOM 1513 C C . ASP A 1 190 ? 12.643 -9.744 -0.644 1.00 55.78 190 ASP A C 1
ATOM 1515 O O . ASP A 1 190 ? 12.390 -10.059 0.520 1.00 55.78 190 ASP A O 1
ATOM 1519 N N . GLY A 1 191 ? 13.889 -9.828 -1.121 1.00 48.78 191 GLY A N 1
ATOM 1520 C CA . GLY A 1 191 ? 15.015 -10.471 -0.445 1.00 48.78 191 GLY A CA 1
ATOM 1521 C C . GLY A 1 191 ? 16.037 -9.493 0.137 1.00 48.78 191 GLY A C 1
ATOM 1522 O O . GLY A 1 191 ? 17.187 -9.508 -0.281 1.00 48.78 191 GLY A O 1
ATOM 1523 N N . ARG A 1 192 ? 15.635 -8.681 1.128 1.00 52.00 192 ARG A N 1
ATOM 1524 C CA . ARG A 1 192 ? 16.470 -7.759 1.943 1.00 52.00 192 ARG A CA 1
ATOM 1525 C C . ARG A 1 192 ? 17.274 -6.715 1.141 1.00 52.00 192 ARG A C 1
ATOM 1527 O O . ARG A 1 192 ? 18.166 -7.032 0.365 1.00 52.00 192 ARG A O 1
ATOM 1534 N N . ALA A 1 193 ? 17.057 -5.432 1.442 1.00 54.78 193 ALA A N 1
ATOM 1535 C CA . ALA A 1 193 ? 17.931 -4.332 1.023 1.00 54.78 193 ALA A CA 1
ATOM 1536 C C . ALA A 1 193 ? 19.342 -4.510 1.628 1.00 54.78 193 ALA A C 1
ATOM 1538 O O . ALA A 1 193 ? 19.663 -3.970 2.683 1.00 54.78 193 ALA A O 1
ATOM 1539 N N . SER A 1 194 ? 20.174 -5.339 0.997 1.00 56.59 194 SER A N 1
ATOM 1540 C CA . SER A 1 194 ? 21.444 -5.820 1.551 1.00 56.59 194 SER A CA 1
ATOM 1541 C C . SER A 1 194 ? 22.609 -4.845 1.354 1.00 56.59 194 SER A C 1
ATOM 1543 O O . SER A 1 194 ? 23.747 -5.187 1.664 1.00 56.59 194 SER A O 1
ATOM 1545 N N . SER A 1 195 ? 22.357 -3.653 0.806 1.00 64.50 195 SER A N 1
ATOM 1546 C CA . SER A 1 195 ? 23.367 -2.615 0.588 1.00 64.50 195 SER A CA 1
ATOM 1547 C C . SER A 1 195 ? 22.964 -1.308 1.267 1.00 64.50 195 SER A C 1
ATOM 1549 O O . SER A 1 195 ? 21.791 -0.934 1.270 1.00 64.50 195 SER A O 1
ATOM 1551 N N . SER A 1 196 ? 23.950 -0.578 1.797 1.00 66.88 196 SER A N 1
ATOM 1552 C CA . SER A 1 196 ? 23.755 0.764 2.367 1.00 66.88 196 SER A CA 1
ATOM 1553 C C . SER A 1 196 ? 23.103 1.724 1.367 1.00 66.88 196 SER A C 1
ATOM 1555 O O . SER A 1 196 ? 22.265 2.538 1.733 1.00 66.88 196 SER A O 1
ATOM 1557 N N . ALA A 1 197 ? 23.414 1.576 0.076 1.00 68.81 197 ALA A N 1
ATOM 1558 C CA . ALA A 1 197 ? 22.786 2.352 -0.988 1.00 68.81 197 ALA A CA 1
ATOM 1559 C C . ALA A 1 197 ? 21.268 2.113 -1.086 1.00 68.81 197 ALA A C 1
ATOM 1561 O O . ALA A 1 197 ? 20.521 3.064 -1.287 1.00 68.81 197 ALA A O 1
ATOM 1562 N N . ALA A 1 198 ? 20.797 0.871 -0.925 1.00 71.94 198 ALA A N 1
ATOM 1563 C CA . ALA A 1 198 ? 19.368 0.559 -0.973 1.00 71.94 198 ALA A CA 1
ATOM 1564 C C . ALA A 1 198 ? 18.613 1.032 0.281 1.00 71.94 198 ALA A C 1
ATOM 1566 O O . ALA A 1 198 ? 17.431 1.340 0.189 1.00 71.94 198 ALA A O 1
ATOM 1567 N N . GLN A 1 199 ? 19.286 1.120 1.432 1.00 71.50 199 GLN A N 1
ATOM 1568 C CA . GLN A 1 199 ? 18.687 1.604 2.684 1.00 71.50 199 GLN A CA 1
ATOM 1569 C C . GLN A 1 199 ? 18.342 3.098 2.649 1.00 71.50 199 GLN A C 1
ATOM 1571 O O . GLN A 1 199 ? 17.410 3.521 3.322 1.00 71.50 199 GLN A O 1
ATOM 1576 N N . HIS A 1 200 ? 19.079 3.888 1.865 1.00 74.62 200 HIS A N 1
ATOM 1577 C CA . HIS A 1 200 ? 18.874 5.335 1.747 1.00 74.62 200 HIS A CA 1
ATOM 1578 C C . HIS A 1 200 ? 18.165 5.751 0.452 1.00 74.62 200 HIS A C 1
ATOM 1580 O O . HIS A 1 200 ? 17.925 6.938 0.235 1.00 74.62 200 HIS A O 1
ATOM 1586 N N . ALA A 1 201 ? 17.854 4.803 -0.432 1.00 82.88 201 ALA A N 1
ATOM 1587 C CA . ALA A 1 201 ? 17.192 5.101 -1.692 1.00 82.88 201 ALA A CA 1
ATOM 1588 C C . ALA A 1 201 ? 15.684 5.288 -1.488 1.00 82.88 201 ALA A C 1
ATOM 1590 O O . ALA A 1 201 ? 15.011 4.432 -0.919 1.00 82.88 201 ALA A O 1
ATOM 1591 N N . THR A 1 202 ? 15.143 6.379 -2.030 1.00 87.44 202 THR A N 1
ATOM 1592 C CA . THR A 1 202 ? 13.693 6.638 -2.069 1.00 87.44 202 THR A CA 1
ATOM 1593 C C . THR A 1 202 ? 12.991 5.905 -3.205 1.00 87.44 202 THR A C 1
ATOM 1595 O O . THR A 1 202 ? 11.770 5.782 -3.196 1.00 87.44 202 THR A O 1
ATOM 1598 N N . ALA A 1 203 ? 13.755 5.379 -4.166 1.00 90.81 203 ALA A N 1
ATOM 1599 C CA . ALA A 1 203 ? 13.248 4.554 -5.247 1.00 90.81 203 ALA A CA 1
ATOM 1600 C C . ALA A 1 203 ? 14.132 3.316 -5.461 1.00 90.81 203 ALA A C 1
ATOM 1602 O O . ALA A 1 203 ? 15.362 3.399 -5.537 1.00 90.81 203 ALA A O 1
ATOM 1603 N N . LEU A 1 204 ? 13.497 2.158 -5.612 1.00 91.62 204 LEU A N 1
ATOM 1604 C CA . LEU A 1 204 ? 14.133 0.871 -5.876 1.00 91.62 204 LEU A CA 1
ATOM 1605 C C . LEU A 1 204 ? 13.553 0.268 -7.155 1.00 91.62 204 LEU A C 1
ATOM 1607 O O . LEU A 1 204 ? 12.342 0.295 -7.355 1.00 91.62 204 LEU A O 1
ATOM 1611 N N . LEU A 1 205 ? 14.408 -0.303 -8.002 1.00 92.38 205 LEU A N 1
ATOM 1612 C CA . LEU A 1 205 ? 14.003 -1.016 -9.215 1.00 92.38 205 LEU A CA 1
ATOM 1613 C C . LEU A 1 205 ? 14.557 -2.436 -9.199 1.00 92.38 205 LEU A C 1
ATOM 1615 O O . LEU A 1 205 ? 15.771 -2.617 -9.119 1.00 92.38 205 LEU A O 1
ATOM 1619 N N . GLY A 1 206 ? 13.706 -3.443 -9.330 1.00 90.62 206 GLY A N 1
ATOM 1620 C CA . GLY A 1 206 ? 14.151 -4.834 -9.353 1.00 90.62 206 GLY A CA 1
ATOM 1621 C C . GLY A 1 206 ? 13.125 -5.768 -9.962 1.00 90.62 206 GLY A C 1
ATOM 1622 O O . GLY A 1 206 ? 12.019 -5.357 -10.283 1.00 90.62 206 GLY A O 1
ATOM 1623 N N . PHE A 1 207 ? 13.499 -7.030 -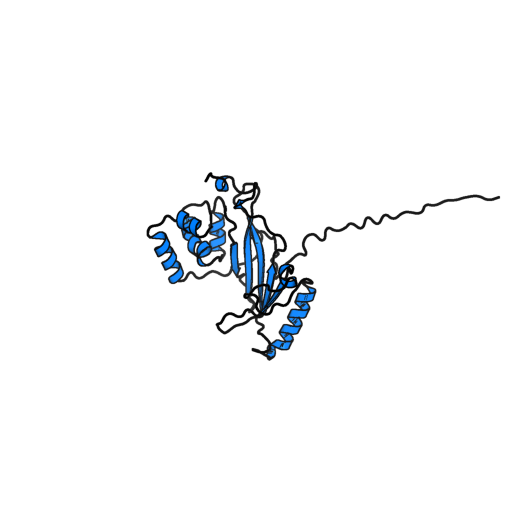10.129 1.00 88.19 207 PHE A N 1
ATOM 1624 C CA . PHE A 1 207 ? 12.545 -8.081 -10.468 1.00 88.19 207 PHE A CA 1
ATOM 1625 C C . PHE A 1 207 ? 12.111 -8.770 -9.177 1.00 88.19 207 PHE A C 1
ATOM 1627 O O . PHE A 1 207 ? 12.934 -8.992 -8.286 1.00 88.19 207 PHE A O 1
ATOM 1634 N N . ARG A 1 208 ? 10.818 -9.068 -9.059 1.00 75.06 208 ARG A N 1
ATOM 1635 C CA . ARG A 1 208 ? 10.272 -9.802 -7.916 1.00 75.06 208 ARG A CA 1
ATOM 1636 C C . ARG A 1 208 ? 10.373 -11.296 -8.194 1.00 75.06 208 ARG A C 1
ATOM 1638 O O . ARG A 1 208 ? 9.800 -11.737 -9.180 1.00 75.06 208 ARG A O 1
ATOM 1645 N N . PHE A 1 209 ? 11.091 -12.050 -7.365 1.00 68.00 209 PHE A N 1
ATOM 1646 C CA . PHE A 1 209 ? 11.227 -13.501 -7.517 1.00 68.00 209 PHE A CA 1
ATOM 1647 C C . PHE A 1 209 ? 10.336 -14.212 -6.495 1.00 68.00 209 PHE A C 1
ATOM 1649 O O . PHE A 1 209 ? 10.776 -14.553 -5.403 1.00 68.00 209 PHE A O 1
ATOM 1656 N N . ILE A 1 210 ? 9.069 -14.437 -6.843 1.00 59.88 210 ILE A N 1
ATOM 1657 C CA . ILE A 1 210 ? 8.230 -15.408 -6.122 1.00 59.88 210 ILE A CA 1
ATOM 1658 C C . ILE A 1 210 ? 8.314 -16.715 -6.909 1.00 59.88 210 ILE A C 1
ATOM 1660 O O . ILE A 1 210 ? 8.385 -16.679 -8.135 1.00 59.88 210 ILE A O 1
ATOM 1664 N N . SER A 1 211 ? 8.339 -17.863 -6.226 1.00 53.22 211 SER A N 1
ATOM 1665 C CA . SER A 1 211 ? 8.574 -19.200 -6.806 1.00 53.22 211 SER A CA 1
ATOM 1666 C C . SER A 1 211 ? 7.646 -19.602 -7.960 1.00 53.22 211 SER A C 1
ATOM 1668 O O . SER A 1 211 ? 7.874 -20.634 -8.589 1.00 53.22 211 SER A O 1
ATOM 1670 N N . ASP A 1 212 ? 6.642 -18.788 -8.283 1.00 49.94 212 ASP A N 1
ATOM 1671 C CA . ASP A 1 212 ? 5.549 -19.141 -9.164 1.00 49.94 212 ASP A CA 1
ATOM 1672 C C . ASP A 1 212 ? 5.503 -18.170 -10.368 1.00 49.94 212 ASP A C 1
ATOM 1674 O O . ASP A 1 212 ? 4.805 -17.160 -10.401 1.00 49.94 212 ASP A O 1
ATOM 1678 N N . VAL A 1 213 ? 6.293 -18.525 -11.385 1.00 54.94 213 VAL A N 1
ATOM 1679 C CA . VAL A 1 213 ? 6.099 -18.300 -12.838 1.00 54.94 213 VAL A CA 1
ATOM 1680 C C . VAL A 1 213 ? 6.102 -16.856 -13.395 1.00 54.94 213 VAL A C 1
ATOM 1682 O O . VAL A 1 213 ? 6.272 -16.702 -14.604 1.00 54.94 213 VAL A O 1
ATOM 1685 N N . SER A 1 214 ? 6.035 -15.780 -12.603 1.00 62.25 214 SER A N 1
ATOM 1686 C CA . SER A 1 214 ? 6.136 -14.408 -13.148 1.00 62.25 214 SER A CA 1
ATOM 1687 C C . SER A 1 214 ? 6.991 -13.470 -12.302 1.00 62.25 214 SER A C 1
ATOM 1689 O O . SER A 1 214 ? 6.641 -13.149 -11.169 1.00 62.25 214 SER A O 1
ATOM 1691 N N . ASN A 1 215 ? 8.077 -12.970 -12.907 1.00 77.31 215 ASN A N 1
ATOM 1692 C CA . ASN A 1 215 ? 9.001 -12.012 -12.298 1.00 77.31 215 ASN A CA 1
ATOM 1693 C C . ASN A 1 215 ? 8.931 -10.667 -13.042 1.00 77.31 215 ASN A C 1
ATOM 1695 O O . ASN A 1 215 ? 9.821 -10.376 -13.854 1.00 77.31 215 ASN A O 1
ATOM 1699 N N . PRO A 1 216 ? 7.865 -9.868 -12.849 1.00 87.12 216 PRO A N 1
ATOM 1700 C CA . PRO A 1 216 ? 7.765 -8.559 -13.475 1.00 87.12 216 PRO A CA 1
ATOM 1701 C C . PRO A 1 216 ? 8.810 -7.599 -12.897 1.00 87.12 216 PRO A C 1
ATOM 1703 O O . PRO A 1 216 ? 9.297 -7.762 -11.773 1.00 87.12 216 PRO A O 1
ATOM 1706 N N . LEU A 1 217 ? 9.145 -6.580 -13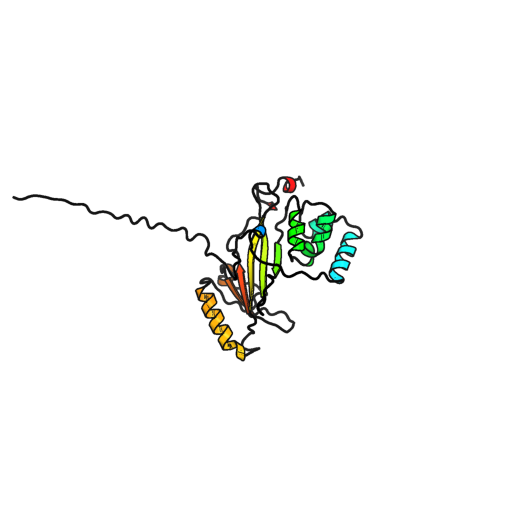.680 1.00 92.12 217 LEU A N 1
ATOM 1707 C CA . LEU A 1 217 ? 9.916 -5.431 -13.236 1.00 92.12 217 LEU A CA 1
ATOM 1708 C C . LEU A 1 217 ? 9.060 -4.608 -12.275 1.00 92.12 217 LEU A C 1
ATOM 1710 O O . LEU A 1 217 ? 7.939 -4.227 -12.601 1.00 92.12 217 LEU A O 1
ATOM 1714 N N . VAL A 1 218 ? 9.617 -4.292 -11.117 1.00 93.06 218 VAL A N 1
ATOM 1715 C CA . VAL A 1 218 ? 8.950 -3.557 -10.051 1.00 93.06 218 VAL A CA 1
ATOM 1716 C C . VAL A 1 218 ? 9.739 -2.298 -9.734 1.00 93.06 218 VAL A C 1
ATOM 1718 O O . VAL A 1 218 ? 10.923 -2.368 -9.394 1.00 93.06 218 VAL A O 1
ATOM 1721 N N . LEU A 1 219 ? 9.068 -1.153 -9.824 1.00 94.00 219 LEU A N 1
ATOM 1722 C CA . LEU A 1 219 ? 9.496 0.096 -9.209 1.00 94.00 219 LEU A CA 1
ATOM 1723 C C . LEU A 1 219 ? 8.810 0.220 -7.853 1.00 94.00 219 LEU A C 1
ATOM 1725 O O . LEU A 1 219 ? 7.594 0.093 -7.758 1.00 94.00 219 LEU A O 1
ATOM 1729 N N . LYS A 1 220 ? 9.581 0.535 -6.820 1.00 92.81 220 LYS A N 1
ATOM 1730 C CA . LYS A 1 220 ? 9.078 0.817 -5.481 1.00 92.81 220 LYS A CA 1
ATOM 1731 C C . LYS A 1 220 ? 9.585 2.171 -5.030 1.00 92.81 220 LYS A C 1
ATOM 1733 O O . LYS A 1 220 ? 10.791 2.368 -4.927 1.00 92.81 220 LYS A O 1
ATOM 1738 N N . ILE A 1 221 ? 8.663 3.071 -4.743 1.00 92.81 221 ILE A N 1
ATOM 1739 C CA . ILE A 1 221 ? 8.920 4.384 -4.168 1.00 92.81 221 ILE A CA 1
ATOM 1740 C C . ILE A 1 221 ? 8.564 4.301 -2.689 1.00 92.81 221 ILE A C 1
ATOM 1742 O O . ILE A 1 221 ? 7.516 3.758 -2.333 1.00 92.81 221 ILE A O 1
ATOM 1746 N N . ILE A 1 222 ? 9.455 4.775 -1.829 1.00 89.19 222 ILE A N 1
ATOM 1747 C CA . ILE A 1 222 ? 9.349 4.646 -0.377 1.00 89.19 222 ILE A CA 1
ATOM 1748 C C . ILE A 1 222 ? 9.441 6.035 0.231 1.00 89.19 222 ILE A C 1
ATOM 1750 O O . ILE A 1 222 ? 10.281 6.839 -0.177 1.00 89.19 222 ILE A O 1
ATOM 1754 N N . ASP A 1 223 ? 8.591 6.287 1.219 1.00 87.81 223 ASP A N 1
ATOM 1755 C CA . ASP A 1 223 ? 8.667 7.489 2.028 1.00 87.81 223 ASP A CA 1
ATOM 1756 C C . ASP A 1 223 ? 10.030 7.596 2.735 1.00 87.81 223 ASP A C 1
ATOM 1758 O O . ASP A 1 223 ? 10.383 6.706 3.516 1.00 87.81 223 ASP A O 1
ATOM 1762 N N . PRO A 1 224 ? 10.828 8.650 2.464 1.00 80.25 224 PRO A N 1
ATOM 1763 C CA . PRO A 1 224 ? 12.076 8.886 3.183 1.00 80.25 224 PRO A CA 1
ATOM 1764 C C . PRO A 1 224 ? 11.843 9.308 4.632 1.00 80.25 224 PRO A C 1
ATOM 1766 O O . PRO A 1 224 ? 12.778 9.279 5.436 1.00 80.25 224 PRO A O 1
ATOM 1769 N N . THR A 1 225 ? 10.638 9.767 4.966 1.00 78.75 225 THR A N 1
ATOM 1770 C CA . THR A 1 225 ? 10.305 10.198 6.312 1.00 78.75 225 THR A CA 1
ATOM 1771 C C . THR A 1 225 ? 9.896 8.992 7.142 1.00 78.75 225 THR A C 1
ATOM 1773 O O . THR A 1 225 ? 8.999 8.225 6.796 1.00 78.75 225 THR A O 1
ATOM 1776 N N . ASN A 1 226 ? 10.579 8.802 8.271 1.00 67.00 226 ASN A N 1
ATOM 1777 C CA . ASN A 1 226 ? 10.100 7.875 9.280 1.00 67.00 226 ASN A CA 1
ATOM 1778 C C . ASN A 1 226 ? 8.872 8.513 9.938 1.00 67.00 226 ASN A C 1
ATOM 1780 O O . ASN A 1 226 ? 9.015 9.311 10.865 1.00 67.00 226 ASN A O 1
ATOM 1784 N N . LEU A 1 227 ? 7.680 8.237 9.401 1.00 75.69 227 LEU A N 1
ATOM 1785 C CA . LEU A 1 227 ? 6.436 8.701 10.005 1.00 75.69 227 LEU A CA 1
ATOM 1786 C C . LEU A 1 227 ? 6.356 8.142 11.428 1.00 75.69 227 LEU A C 1
ATOM 1788 O O . LEU A 1 227 ? 6.497 6.930 11.630 1.00 75.69 227 LEU A O 1
ATOM 1792 N N . ALA A 1 228 ? 6.172 9.041 12.395 1.00 78.62 228 ALA A N 1
ATOM 1793 C CA . ALA A 1 228 ? 6.033 8.682 13.797 1.00 78.62 228 ALA A CA 1
ATOM 1794 C C . ALA A 1 228 ? 4.921 7.642 13.968 1.00 78.62 228 ALA A C 1
ATOM 1796 O O . ALA A 1 228 ? 3.921 7.654 13.241 1.00 78.62 228 ALA A O 1
ATOM 1797 N N . MET A 1 229 ? 5.122 6.717 14.905 1.00 85.19 229 MET A N 1
ATOM 1798 C CA . MET A 1 229 ? 4.088 5.750 15.242 1.00 85.19 229 MET A CA 1
ATOM 1799 C C . MET A 1 229 ? 2.942 6.484 15.936 1.00 85.19 229 MET A C 1
ATOM 1801 O O . MET A 1 229 ? 3.186 7.282 16.840 1.00 85.19 229 MET A O 1
ATOM 1805 N N . ILE A 1 230 ? 1.703 6.230 15.516 1.00 89.88 230 ILE A N 1
ATOM 1806 C CA . ILE A 1 230 ? 0.528 6.903 16.089 1.00 89.88 230 ILE A CA 1
ATOM 1807 C C . ILE A 1 230 ? 0.344 6.561 17.573 1.00 89.88 230 ILE A C 1
ATOM 1809 O O . ILE A 1 230 ? -0.174 7.375 18.329 1.00 89.88 230 ILE A O 1
ATOM 1813 N N . GLU A 1 231 ? 0.819 5.388 17.988 1.00 88.19 231 GLU A N 1
ATOM 1814 C CA . GLU A 1 231 ? 0.839 4.894 19.364 1.00 88.19 231 GLU A CA 1
ATOM 1815 C C . GLU A 1 231 ? 1.605 5.828 20.315 1.00 88.19 231 GLU A C 1
ATOM 1817 O O . GLU A 1 231 ? 1.247 5.967 21.482 1.00 88.19 231 GLU A O 1
ATOM 1822 N N . GLU A 1 232 ? 2.660 6.470 19.811 1.00 87.44 232 GLU A N 1
ATOM 1823 C CA . GLU A 1 232 ? 3.579 7.308 20.589 1.00 87.44 232 GLU A CA 1
ATOM 1824 C C . GLU A 1 232 ? 3.303 8.811 20.399 1.00 87.44 232 GLU A C 1
ATOM 1826 O O . GLU A 1 232 ? 3.970 9.654 20.998 1.00 87.44 232 GLU A O 1
ATOM 1831 N N . ASP A 1 233 ? 2.332 9.169 19.555 1.00 89.44 233 ASP A N 1
ATOM 1832 C CA . ASP A 1 233 ? 2.106 10.546 19.129 1.00 89.44 233 ASP A CA 1
ATOM 1833 C C . ASP A 1 233 ? 1.100 11.275 20.044 1.00 89.44 233 ASP A C 1
ATOM 1835 O O . ASP A 1 233 ? -0.079 10.922 20.158 1.00 89.44 233 ASP A O 1
ATOM 1839 N N . GLU A 1 234 ? 1.539 12.374 20.663 1.00 90.06 234 GLU A N 1
ATOM 1840 C CA . GLU A 1 234 ? 0.704 13.249 21.502 1.00 90.06 234 GLU A CA 1
ATOM 1841 C C . GLU A 1 234 ? -0.405 13.991 20.733 1.00 90.06 234 GLU A C 1
ATOM 1843 O O . GLU A 1 234 ? -1.226 14.696 21.329 1.00 90.06 234 GLU A O 1
ATOM 1848 N N . SER A 1 235 ? -0.476 13.845 19.417 1.00 91.75 235 SER A N 1
ATOM 1849 C CA . SER A 1 235 ? -1.574 14.313 18.576 1.00 91.75 235 SER A CA 1
ATOM 1850 C C . SER A 1 235 ? -2.519 13.181 18.154 1.00 91.75 235 SER A C 1
ATOM 1852 O O . SER A 1 235 ? -3.459 13.420 17.393 1.00 91.75 235 SER A O 1
ATOM 1854 N N . ALA A 1 236 ? -2.328 11.952 18.644 1.00 91.75 236 ALA A N 1
ATOM 1855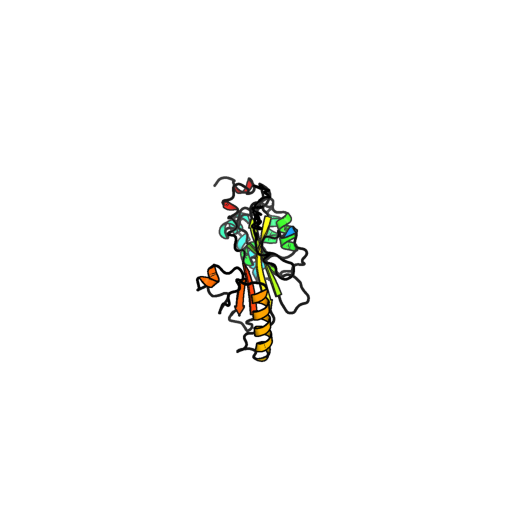 C CA . ALA A 1 236 ? -3.271 10.856 18.438 1.00 91.75 236 ALA A CA 1
ATOM 1856 C C . ALA A 1 236 ? -4.612 11.115 19.144 1.00 91.75 236 ALA A C 1
ATOM 1858 O O . ALA A 1 236 ? -4.713 11.937 20.063 1.00 91.75 236 ALA A O 1
ATOM 1859 N N . HIS A 1 237 ? -5.652 10.396 18.717 1.00 94.62 237 HIS A N 1
ATOM 1860 C CA . HIS A 1 237 ? -6.990 10.517 19.293 1.00 94.62 237 HIS A CA 1
ATOM 1861 C C . HIS A 1 237 ? -6.970 10.230 20.811 1.00 94.62 237 HIS A C 1
ATOM 1863 O O . HIS A 1 237 ? -6.331 9.263 21.229 1.00 94.62 237 HIS A O 1
ATOM 1869 N N . PRO A 1 238 ? -7.715 10.970 21.657 1.00 92.44 238 PRO A N 1
ATOM 1870 C CA . PRO A 1 238 ? -7.734 10.737 23.107 1.00 92.44 238 PRO A CA 1
ATOM 1871 C C . PRO A 1 238 ? -8.122 9.309 23.518 1.00 92.44 238 PRO A C 1
ATOM 1873 O O . PRO A 1 238 ? -7.611 8.784 24.500 1.00 92.44 238 PRO A O 1
ATOM 1876 N N . LEU A 1 239 ? -8.990 8.653 22.739 1.00 92.62 239 LEU A N 1
ATOM 1877 C CA . LEU A 1 239 ? -9.371 7.248 22.968 1.00 92.62 239 LEU A CA 1
ATOM 1878 C C . LEU A 1 239 ? -8.191 6.272 22.849 1.00 92.62 239 LEU A C 1
ATOM 1880 O O . LEU A 1 239 ? -8.241 5.214 23.463 1.00 92.62 239 LEU A O 1
ATOM 1884 N N . CYS A 1 240 ? -7.128 6.629 22.126 1.00 89.44 240 CYS A N 1
ATOM 1885 C CA . CYS A 1 240 ? -5.921 5.808 22.023 1.00 89.44 240 CYS A CA 1
ATOM 1886 C C . CYS A 1 240 ? -5.055 5.847 23.287 1.00 89.44 240 CYS A C 1
ATOM 1888 O O . CYS A 1 240 ? -4.139 5.050 23.420 1.00 89.44 240 CYS A O 1
ATOM 1890 N N . ARG A 1 241 ? -5.354 6.756 24.225 1.00 82.25 241 ARG A N 1
ATOM 1891 C CA . ARG A 1 241 ? -4.631 6.919 25.496 1.00 82.25 241 ARG A CA 1
ATOM 1892 C C . ARG A 1 241 ? -5.352 6.292 26.679 1.00 82.25 241 ARG A C 1
ATOM 1894 O O . ARG A 1 241 ? -4.989 6.571 27.817 1.00 82.25 241 ARG A O 1
ATOM 1901 N N . THR A 1 242 ? -6.422 5.537 26.429 1.00 63.50 242 THR A N 1
ATOM 1902 C CA . THR A 1 242 ? -7.134 4.890 27.530 1.00 63.50 242 THR A CA 1
ATOM 1903 C C . THR A 1 242 ? -6.211 3.870 28.191 1.00 63.50 242 THR A C 1
ATOM 1905 O O . THR A 1 242 ? -5.606 3.042 27.519 1.00 63.50 242 THR A O 1
ATOM 1908 N N . GLU A 1 243 ? -6.049 4.061 29.498 1.00 47.41 243 GLU A N 1
ATOM 1909 C CA . GLU A 1 243 ? -5.005 3.514 30.361 1.00 47.41 243 GLU A CA 1
ATOM 1910 C C . GLU A 1 243 ? -4.881 1.988 30.247 1.00 47.41 243 GLU A C 1
ATOM 1912 O O . GLU A 1 243 ? -5.870 1.262 30.369 1.00 47.41 243 GLU A O 1
ATOM 1917 N N . SER A 1 244 ? -3.648 1.529 30.019 1.00 39.22 244 SER A N 1
ATOM 1918 C CA . SER A 1 244 ? -3.175 0.183 30.360 1.00 39.22 244 SER A CA 1
ATOM 1919 C C . SER A 1 244 ? -3.129 -0.013 31.871 1.00 39.22 244 SER A C 1
ATOM 1921 O O . SER A 1 244 ? -2.566 0.900 32.523 1.00 39.22 244 SER A O 1
#

Foldseek 3Di:
DDDDDDDDPPPPPPPPPPPVPPDPQCDDPQDGFFDFPVPGPFAFDDDDQDPVLVVVLCVCPVPDQLQVLCVVQQWHWAADSVLSSVCVSQQRPVLEDGPVNVVSLVRTFAGQWQGKHKTWTDDPDPKIKIWIWTWAFDQQGRTTTGTFKIKIFDPAADCVVPVVRVVVVVVVVVVVCVSFVLEDEDAAPVPDPPDPSSVQGQKYWYWHDDPDDDTTIMIMGGHNDPRDTLNPDPRGHPVSPDDD

pLDDT: mean 83.05, std 17.07, range [32.75, 96.12]

Sequence (244 aa):
MKVFLGLPFAVLMAFSMVAKVGAENLCHDGVCIGDDVERLAVSWKPIEVTYQDQKFVETELADRRIEDVYFDYNEQLVADRSVLRDILTYVIRNQRFDGKVLASLGRVRAICSSLTLTGEVENDSTDRLFVTFRAVANNGQRGMLRVVRIEKQYNIMAPHLRPADASAYRTMKKDLKVQYPSLVNVRDIDGRASSSAAQHATALLGFRFISDVSNPLVLKIIDPTNLAMIEEDESAHPLCRTES

Radius of gyration: 24.02 Å; chains: 1; bounding box: 63×89×57 Å

Secondary structure (DSSP, 8-state):
----------------------S---EETTEETT-BGGG---PBPPPPPPHHHHHHHHHHTSSS-HHHHHHHTT--EES-HHHHHHHHIIIIII-B--HHHHHHHTT-SEE-S--EEEEEEP-SSSSEEEEEEEEE--TTSS-EEEEEEEEEEEEEE-TTT-GGGHHHHHHHHHHHHHH-TT-EE-S-SSS---SHHHHS-SEEEEE---SSS--EEEEEEE-SS-PPPGGG-TTS-GGGG---